Protein AF-A0A7S1PIF4-F1 (afdb_monomer_lite)

Organism: NCBI:txid63605

Secondary structure (DSSP, 8-state):
----------------------------------------------------------------------------------------------------------------PPPPHHHHHHHHHHTT-SSHHHHHHHHHHH-HHHH-S--HHHHHHHHHGGG-SSHHHHHHHHHHHTSS--GGGHHHHHHHHHHGGG-SSHHHHHHHHHHHHHHHHHS-----

InterPro domains:
  IPR011989 Armadillo-like helical [G3DSA:1.25.10.10] (110-214)
  IPR016024 Armadillo-type fold [SSF48371] (117-212)

Structure (mmCIF, N/CA/C/O backbone):
data_AF-A0A7S1PIF4-F1
#
_entry.id   AF-A0A7S1PIF4-F1
#
loop_
_atom_site.group_PDB
_atom_site.id
_atom_site.type_symbol
_atom_site.label_atom_id
_atom_site.label_alt_id
_atom_site.label_comp_id
_atom_site.label_asym_id
_atom_site.label_entity_id
_atom_site.label_seq_id
_atom_site.pdbx_PDB_ins_code
_atom_site.Cartn_x
_atom_site.Cartn_y
_atom_site.Cartn_z
_atom_site.occupancy
_atom_site.B_iso_or_equiv
_atom_site.auth_seq_id
_atom_site.auth_comp_id
_atom_site.auth_asym_id
_atom_site.auth_atom_id
_atom_site.pdbx_PDB_model_num
ATOM 1 N N . MET A 1 1 ? -20.362 30.133 -7.809 1.00 39.66 1 MET A N 1
ATOM 2 C CA . MET A 1 1 ? -20.842 29.059 -6.918 1.00 39.66 1 MET A CA 1
ATOM 3 C C . MET A 1 1 ? -19.608 28.359 -6.391 1.00 39.66 1 MET A C 1
ATOM 5 O O . MET A 1 1 ? -18.925 27.703 -7.162 1.00 39.66 1 MET A O 1
ATOM 9 N N . VAL A 1 2 ? -19.231 28.650 -5.149 1.00 31.77 2 VAL A N 1
ATOM 10 C CA . VAL A 1 2 ? -18.037 28.095 -4.503 1.00 31.77 2 VAL A CA 1
ATOM 11 C C . VAL A 1 2 ? -18.567 27.211 -3.386 1.00 31.77 2 VAL A C 1
ATOM 13 O O . VAL A 1 2 ? -19.077 27.726 -2.396 1.00 31.77 2 VAL A O 1
ATOM 16 N N . GLU A 1 3 ? -18.547 25.898 -3.597 1.00 38.91 3 GLU A N 1
ATOM 17 C CA . GLU A 1 3 ? -18.901 24.930 -2.562 1.00 38.91 3 GLU A CA 1
ATOM 18 C C . GLU A 1 3 ? -17.779 24.899 -1.526 1.00 38.91 3 GLU A C 1
ATOM 20 O O . GLU A 1 3 ? -16.663 24.439 -1.772 1.00 38.91 3 GLU A O 1
ATOM 25 N N . THR A 1 4 ? -18.070 25.453 -0.357 1.00 38.28 4 THR A N 1
ATOM 26 C CA . THR A 1 4 ? -17.257 25.306 0.841 1.00 38.28 4 THR A CA 1
ATOM 27 C C . THR A 1 4 ? -17.519 23.923 1.431 1.00 38.28 4 THR A C 1
ATOM 29 O O . THR A 1 4 ? -18.618 23.620 1.888 1.00 38.28 4 THR A O 1
ATOM 32 N N . CYS A 1 5 ? -16.500 23.063 1.413 1.00 30.03 5 CYS A N 1
ATOM 33 C CA . CYS A 1 5 ? -16.577 21.738 2.019 1.00 30.03 5 CYS A CA 1
ATOM 34 C C . CYS A 1 5 ? -16.517 21.881 3.549 1.00 30.03 5 CYS A C 1
ATOM 36 O O . CYS A 1 5 ? -15.469 22.176 4.127 1.00 30.03 5 CYS A O 1
ATOM 38 N N . HIS A 1 6 ? -17.680 21.742 4.182 1.00 32.12 6 HIS A N 1
ATOM 39 C CA . HIS A 1 6 ? -17.889 21.761 5.624 1.00 32.12 6 HIS A CA 1
ATOM 40 C C . HIS A 1 6 ? -17.645 20.341 6.160 1.00 32.12 6 HIS A C 1
ATOM 42 O O . HIS A 1 6 ? -18.540 19.501 6.139 1.00 32.12 6 HIS A O 1
ATOM 48 N N . CYS A 1 7 ? -16.424 20.045 6.605 1.00 34.19 7 CYS A N 1
ATOM 49 C CA . CYS A 1 7 ? -16.139 18.815 7.344 1.00 34.19 7 CYS A CA 1
ATOM 50 C C . CYS A 1 7 ? -16.123 19.142 8.830 1.00 34.19 7 CYS A C 1
ATOM 52 O O . CYS A 1 7 ? -15.059 19.361 9.405 1.00 34.19 7 CYS A O 1
ATOM 54 N N . ASP A 1 8 ? -17.305 19.193 9.436 1.00 35.16 8 ASP A N 1
ATOM 55 C CA . ASP A 1 8 ? -17.413 19.231 10.883 1.00 35.16 8 ASP A CA 1
ATOM 56 C C . ASP A 1 8 ? -18.565 18.345 11.365 1.00 35.16 8 ASP A C 1
ATOM 58 O O . ASP A 1 8 ? -19.684 18.422 10.858 1.00 35.16 8 ASP A O 1
ATOM 62 N N . LYS A 1 9 ? -18.240 17.575 12.409 1.00 38.91 9 LYS A N 1
ATOM 63 C CA . LYS A 1 9 ? -19.108 16.925 13.404 1.00 38.91 9 LYS A CA 1
ATOM 64 C C . LYS A 1 9 ? -19.604 15.476 13.222 1.00 38.91 9 LYS A C 1
ATOM 66 O O . LYS A 1 9 ? -20.516 15.164 12.472 1.00 38.91 9 LYS A O 1
ATOM 71 N N . LEU A 1 10 ? -19.121 14.696 14.200 1.00 38.97 10 LEU A N 1
ATOM 72 C CA . LEU A 1 10 ? -19.878 13.825 15.113 1.00 38.97 10 LEU A CA 1
ATOM 73 C C . LEU A 1 10 ? -20.263 12.426 14.622 1.00 38.97 10 LEU A C 1
ATOM 75 O O . LEU A 1 10 ? -21.403 12.176 14.256 1.00 38.97 10 LEU A O 1
ATOM 79 N N . LEU A 1 11 ? -19.372 11.470 14.895 1.00 42.97 11 LEU A N 1
ATOM 80 C CA . LEU A 1 11 ? -19.785 10.226 15.545 1.00 42.97 11 LEU A CA 1
ATOM 81 C C . LEU A 1 11 ? -18.879 9.964 16.752 1.00 42.97 11 LEU A C 1
ATOM 83 O O . LEU A 1 11 ? -17.738 9.519 16.641 1.00 42.97 11 LEU A O 1
ATOM 87 N N . MET A 1 12 ? -19.419 10.285 17.927 1.00 41.09 12 MET A N 1
ATOM 88 C CA . MET A 1 12 ? -18.970 9.753 19.208 1.00 41.09 12 MET A CA 1
ATOM 89 C C . MET A 1 12 ? -19.233 8.243 19.203 1.00 41.09 12 MET A C 1
ATOM 91 O O . MET A 1 12 ? -20.317 7.797 19.573 1.00 41.09 12 MET A O 1
ATOM 95 N N . HIS A 1 13 ? -18.261 7.443 18.773 1.00 49.03 13 HIS A N 1
ATOM 96 C CA . HIS A 1 13 ? -18.276 6.018 19.076 1.00 49.03 13 HIS A CA 1
ATOM 97 C C . HIS A 1 13 ? -17.817 5.842 20.524 1.00 49.03 13 HIS A C 1
ATOM 99 O O . HIS A 1 13 ? -16.686 6.177 20.877 1.00 49.03 13 HIS A O 1
ATOM 105 N N . GLY A 1 14 ? -18.727 5.358 21.373 1.00 45.28 14 GLY A N 1
ATOM 106 C CA . GLY A 1 14 ? -18.399 4.924 22.728 1.00 45.28 14 GLY A CA 1
ATOM 107 C C . GLY A 1 14 ? -17.291 3.861 22.727 1.00 45.28 14 GLY A C 1
ATOM 108 O O . GLY A 1 14 ? -17.008 3.260 21.686 1.00 45.28 14 GLY A O 1
ATOM 109 N N . PRO A 1 15 ? -16.639 3.617 23.875 1.00 44.81 15 PRO A N 1
ATOM 110 C CA . PRO A 1 15 ? -15.592 2.613 23.963 1.00 44.81 15 PRO A CA 1
ATOM 111 C C . PRO A 1 15 ? -16.191 1.240 23.652 1.00 44.81 15 PRO A C 1
ATOM 113 O O . PRO A 1 15 ? -16.945 0.682 24.447 1.00 44.81 15 PRO A O 1
ATOM 116 N N . ILE A 1 16 ? -15.846 0.690 22.488 1.00 51.09 16 ILE A N 1
ATOM 117 C CA . ILE A 1 16 ? -16.011 -0.734 22.221 1.00 51.09 16 ILE A CA 1
ATOM 118 C C . ILE A 1 16 ? -15.099 -1.425 23.232 1.00 51.09 16 ILE A C 1
ATOM 120 O O . ILE A 1 16 ? -13.875 -1.423 23.082 1.00 51.09 16 ILE A O 1
ATOM 124 N N . LEU A 1 17 ? -15.692 -1.957 24.300 1.00 40.91 17 LEU A N 1
ATOM 125 C CA . LEU A 1 17 ? -15.041 -2.906 25.190 1.00 40.91 17 LEU A CA 1
ATOM 126 C C . LEU 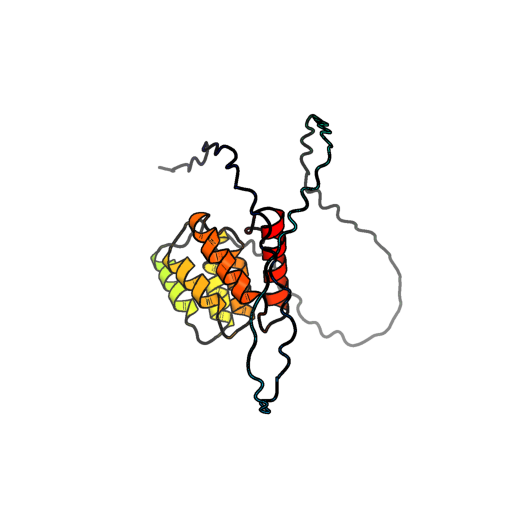A 1 17 ? -14.705 -4.132 24.337 1.00 40.91 17 LEU A C 1
ATOM 128 O O . LEU A 1 17 ? -15.513 -5.049 24.204 1.00 40.91 17 LEU A O 1
ATOM 132 N N . ARG A 1 18 ? -13.537 -4.113 23.682 1.00 55.00 18 ARG A N 1
ATOM 133 C CA . ARG A 1 18 ? -13.010 -5.296 23.006 1.00 55.00 18 ARG A CA 1
ATOM 134 C C . ARG A 1 18 ? -12.834 -6.367 24.087 1.00 55.00 18 ARG A C 1
ATOM 136 O O . ARG A 1 18 ? -12.225 -6.065 25.119 1.00 55.00 18 ARG A O 1
ATOM 143 N N . PRO A 1 19 ? -13.364 -7.587 23.896 1.00 41.94 19 PRO A N 1
ATOM 144 C CA . PRO A 1 19 ? -13.062 -8.682 24.797 1.00 41.94 19 PRO A CA 1
ATOM 145 C C . PRO A 1 19 ? -11.542 -8.821 24.852 1.00 41.94 19 PRO A C 1
ATOM 147 O O . PRO A 1 19 ? -10.875 -8.875 23.818 1.00 41.94 19 PRO A O 1
ATOM 150 N N . SER A 1 20 ? -11.005 -8.789 26.071 1.00 43.12 20 SER A N 1
ATOM 151 C CA . SER A 1 20 ? -9.601 -9.062 26.342 1.00 43.12 20 SER A CA 1
ATOM 152 C C . SER A 1 20 ? -9.277 -10.401 25.693 1.00 43.12 20 SER A C 1
ATOM 154 O O . SER A 1 20 ? -9.740 -11.439 26.165 1.00 43.12 20 SER A O 1
ATOM 156 N N . ALA A 1 21 ? -8.562 -10.364 24.568 1.00 47.31 21 ALA A N 1
ATOM 157 C CA . ALA A 1 21 ? -8.041 -11.551 23.925 1.00 47.31 21 ALA A CA 1
ATOM 158 C C . ALA A 1 21 ? -7.086 -12.188 24.933 1.00 47.31 21 ALA A C 1
ATOM 160 O O . ALA A 1 21 ? -5.939 -11.766 25.091 1.00 47.31 21 ALA A O 1
ATOM 161 N N . THR A 1 22 ? -7.595 -13.160 25.685 1.00 46.28 22 THR A N 1
ATOM 162 C CA . THR A 1 22 ? -6.785 -14.042 26.503 1.00 46.28 22 THR A CA 1
ATOM 163 C C . THR A 1 22 ? -5.778 -14.679 25.572 1.00 46.28 22 THR A C 1
ATOM 165 O O . THR A 1 22 ? -6.132 -15.475 24.708 1.00 46.28 22 THR A O 1
ATOM 168 N N . MET A 1 23 ? -4.545 -14.210 25.728 1.00 40.47 23 MET A N 1
ATOM 169 C CA . MET A 1 23 ? -3.293 -14.730 25.210 1.00 40.47 23 MET A CA 1
ATOM 170 C C . MET A 1 23 ? -3.430 -16.155 24.670 1.00 40.47 23 MET A C 1
ATOM 172 O O . MET A 1 23 ? -3.344 -17.125 25.421 1.00 40.47 23 MET A O 1
ATOM 176 N N . ASN A 1 24 ? -3.569 -16.276 23.350 1.00 43.66 24 ASN A N 1
ATOM 177 C CA . ASN A 1 24 ? -3.147 -17.493 22.685 1.00 43.66 24 ASN A CA 1
ATOM 178 C C . ASN A 1 24 ? -1.639 -17.584 22.909 1.00 43.66 24 ASN A C 1
ATOM 180 O O . ASN A 1 24 ? -0.850 -16.785 22.400 1.00 43.66 24 ASN A O 1
ATOM 184 N N . ASN A 1 25 ? -1.273 -18.517 23.777 1.00 45.44 25 ASN A N 1
ATOM 185 C CA . ASN A 1 25 ? 0.079 -18.953 24.039 1.00 45.44 25 ASN A CA 1
ATOM 186 C C . ASN A 1 25 ? 0.581 -19.629 22.756 1.00 45.44 25 ASN A C 1
ATOM 188 O O . ASN A 1 25 ? 0.457 -20.839 22.591 1.00 45.44 25 ASN A O 1
ATOM 192 N N . TRP A 1 26 ? 1.040 -18.828 21.793 1.00 48.06 26 TRP A N 1
ATOM 193 C CA . TRP A 1 26 ? 1.623 -19.353 20.567 1.00 48.06 26 TRP A CA 1
ATOM 194 C C . TRP A 1 26 ? 2.904 -20.108 20.937 1.00 48.06 26 TRP A C 1
ATOM 196 O O . TRP A 1 26 ? 3.793 -19.516 21.565 1.00 48.06 26 TRP A O 1
ATOM 206 N N . PRO A 1 27 ? 3.026 -21.398 20.581 1.00 43.41 27 PRO A N 1
ATOM 207 C CA . PRO A 1 27 ? 4.243 -22.137 20.841 1.00 43.41 27 PRO A CA 1
ATOM 208 C C . PRO A 1 27 ? 5.373 -21.463 20.062 1.00 43.41 27 PRO A C 1
ATOM 210 O O . PRO A 1 27 ? 5.290 -21.263 18.850 1.00 43.41 27 PRO A O 1
ATOM 213 N N . ARG A 1 28 ? 6.447 -21.087 20.768 1.00 42.91 28 ARG A N 1
ATOM 214 C CA . ARG A 1 28 ? 7.732 -20.824 20.114 1.00 42.91 28 ARG A CA 1
ATOM 215 C C . ARG A 1 28 ? 8.048 -22.072 19.312 1.00 42.91 28 ARG A C 1
ATOM 217 O O . ARG A 1 28 ? 8.207 -23.127 19.911 1.00 42.91 28 ARG A O 1
ATOM 224 N N . ASN A 1 29 ? 8.094 -21.927 17.994 1.00 39.78 29 ASN A N 1
ATOM 225 C CA . ASN A 1 29 ? 8.417 -22.994 17.065 1.00 39.78 29 ASN A CA 1
ATOM 226 C C . ASN A 1 29 ? 9.714 -23.675 17.527 1.00 39.78 29 ASN A C 1
ATOM 228 O O . ASN A 1 29 ? 10.807 -23.112 17.414 1.00 39.78 29 ASN A O 1
ATOM 232 N N . THR A 1 30 ? 9.567 -24.843 18.145 1.00 45.62 30 THR A N 1
ATOM 233 C CA . THR A 1 30 ? 10.659 -25.738 18.488 1.00 45.62 30 THR A CA 1
ATOM 234 C C . THR A 1 30 ? 11.181 -26.285 17.173 1.00 45.62 30 THR A C 1
ATOM 236 O O . THR A 1 30 ? 10.418 -26.772 16.344 1.00 45.62 30 THR A O 1
ATOM 239 N N . LEU A 1 31 ? 12.485 -26.126 16.988 1.00 43.31 31 LEU A N 1
ATOM 240 C CA . LEU A 1 31 ? 13.324 -26.740 15.969 1.00 43.31 31 LEU A CA 1
ATOM 241 C C . LEU A 1 31 ? 12.728 -28.037 15.395 1.00 43.31 31 LEU A C 1
ATOM 243 O O . LEU A 1 31 ? 12.517 -29.005 16.125 1.00 43.31 31 LEU A O 1
ATOM 247 N N . LEU A 1 32 ? 12.525 -28.051 14.075 1.00 44.41 32 LEU A N 1
ATOM 248 C CA . LEU A 1 32 ? 12.415 -29.264 13.270 1.00 44.41 32 LEU A CA 1
ATOM 249 C C . LEU A 1 32 ? 13.674 -30.113 13.504 1.00 44.41 32 LEU A C 1
ATOM 251 O O . LEU A 1 32 ? 14.713 -29.903 12.881 1.00 44.41 32 LEU A O 1
ATOM 255 N N . ALA A 1 33 ? 13.583 -31.050 14.444 1.00 44.75 33 ALA A N 1
ATOM 256 C CA . ALA A 1 33 ? 14.468 -32.193 14.513 1.00 44.75 33 ALA A CA 1
ATOM 257 C C . ALA A 1 33 ? 14.034 -33.168 13.413 1.00 44.75 33 ALA A C 1
ATOM 259 O O . ALA A 1 33 ? 12.980 -33.800 13.498 1.00 44.75 33 ALA A O 1
ATOM 260 N N . ASN A 1 34 ? 14.853 -33.259 12.367 1.00 48.19 34 ASN A N 1
ATOM 261 C CA . ASN A 1 34 ? 14.816 -34.363 11.418 1.00 48.19 34 ASN A CA 1
ATOM 262 C C . ASN A 1 34 ? 14.905 -35.675 12.206 1.00 48.19 34 ASN A C 1
ATOM 264 O O . ASN A 1 34 ? 15.922 -35.944 12.843 1.00 48.19 34 ASN A O 1
ATOM 268 N N . SER A 1 35 ? 13.823 -36.450 12.199 1.00 47.31 35 SER A N 1
ATOM 269 C CA . SER A 1 35 ? 13.771 -37.767 12.825 1.00 47.31 35 SER A CA 1
ATOM 270 C C . SER A 1 35 ? 13.891 -38.822 11.732 1.00 47.31 35 SER A C 1
ATOM 272 O O . SER A 1 35 ? 13.017 -38.946 10.876 1.00 47.31 35 SER A O 1
ATOM 274 N N . ASP A 1 36 ? 15.016 -39.531 11.773 1.00 52.28 36 ASP A N 1
ATOM 275 C CA . ASP A 1 36 ? 15.304 -40.786 11.080 1.00 52.28 36 ASP A CA 1
ATOM 276 C C . ASP A 1 36 ? 14.162 -41.808 11.255 1.00 52.28 36 ASP A C 1
ATOM 278 O O . ASP A 1 36 ? 13.722 -42.033 12.387 1.00 52.28 36 ASP A O 1
ATOM 282 N N . PRO A 1 37 ? 13.705 -42.505 10.198 1.00 59.47 37 PRO A N 1
ATOM 283 C CA . PRO A 1 37 ? 12.770 -43.604 10.343 1.00 59.47 37 PRO A CA 1
ATOM 284 C C . PRO A 1 37 ? 13.558 -44.904 10.522 1.00 59.47 37 PRO A C 1
ATOM 286 O O . PRO A 1 37 ? 13.867 -45.602 9.556 1.00 59.47 37 PRO A O 1
ATOM 289 N N . ARG A 1 38 ? 13.866 -45.267 11.770 1.00 56.50 38 ARG A N 1
ATOM 290 C CA . ARG A 1 38 ? 14.288 -46.635 12.088 1.00 56.50 38 ARG A CA 1
ATOM 291 C C . ARG A 1 38 ? 13.306 -47.260 13.070 1.00 56.50 38 ARG A C 1
ATOM 293 O O . ARG A 1 38 ? 13.305 -46.945 14.252 1.00 56.50 38 ARG A O 1
ATOM 300 N N . LEU A 1 39 ? 12.445 -48.093 12.480 1.00 53.53 39 LEU A N 1
ATOM 301 C CA . LEU A 1 39 ? 11.704 -49.215 13.057 1.00 53.53 39 LEU A CA 1
ATOM 302 C C . LEU A 1 39 ? 12.152 -49.587 14.472 1.00 53.53 39 LEU A C 1
ATOM 304 O O . LEU A 1 39 ? 13.302 -49.981 14.608 1.00 53.53 39 LEU A O 1
ATOM 308 N N . GLU A 1 40 ? 11.225 -49.594 15.435 1.00 50.66 40 GLU A N 1
ATOM 309 C CA . GLU A 1 40 ? 10.990 -50.755 16.304 1.00 50.66 40 GLU A CA 1
ATOM 310 C C . GLU A 1 40 ? 9.528 -50.809 16.776 1.00 50.66 40 GLU A C 1
ATOM 312 O O . GLU A 1 40 ? 8.928 -49.830 17.219 1.00 50.66 40 GLU A O 1
ATOM 317 N N . HIS A 1 41 ? 8.967 -52.005 16.620 1.00 58.59 41 HIS A N 1
ATOM 318 C CA . HIS A 1 41 ? 7.725 -52.490 17.202 1.00 58.59 41 HIS A CA 1
ATOM 319 C C . HIS A 1 41 ? 7.847 -52.576 18.727 1.00 58.59 41 HIS A C 1
ATOM 321 O O . HIS A 1 41 ? 8.712 -53.306 19.195 1.00 58.59 41 HIS A O 1
ATOM 327 N N . VAL A 1 42 ? 6.904 -52.006 19.487 1.00 52.59 42 VAL A N 1
ATOM 328 C CA . VAL A 1 42 ? 6.518 -52.565 20.796 1.00 52.59 42 VAL A CA 1
ATOM 329 C C . VAL A 1 42 ? 5.015 -52.408 21.019 1.00 52.59 42 VAL A C 1
ATOM 331 O O . VAL A 1 42 ? 4.430 -51.339 20.854 1.00 52.59 42 VAL A O 1
ATOM 334 N N . SER A 1 43 ? 4.410 -53.531 21.383 1.00 55.62 43 SER A N 1
ATOM 335 C CA . SER A 1 43 ? 2.994 -53.765 21.627 1.00 55.62 43 SER A CA 1
ATOM 336 C C . SER A 1 43 ? 2.595 -53.491 23.087 1.00 55.62 43 SER A C 1
ATOM 338 O O . SER A 1 43 ? 3.333 -53.842 23.997 1.00 55.62 43 SER A O 1
ATOM 340 N N . HIS A 1 44 ? 1.355 -53.011 23.259 1.00 44.44 44 HIS A N 1
ATOM 341 C CA . HIS A 1 44 ? 0.400 -53.276 24.357 1.00 44.44 44 HIS A CA 1
ATOM 342 C C . HIS A 1 44 ? 0.709 -52.837 25.806 1.00 44.44 44 HIS A C 1
ATOM 344 O O . HIS A 1 44 ? 1.637 -53.330 26.436 1.00 44.44 44 HIS A O 1
ATOM 350 N N . SER A 1 45 ? -0.233 -52.062 26.378 1.00 44.03 45 SER A N 1
ATOM 351 C CA . SER A 1 45 ? -0.944 -52.249 27.679 1.00 44.03 45 SER A CA 1
ATOM 352 C C . SER A 1 45 ? -1.381 -50.871 28.214 1.00 44.03 45 SER A C 1
ATOM 354 O O . SER A 1 45 ? -0.556 -49.985 28.368 1.00 44.03 45 SER A O 1
ATOM 356 N N . SER A 1 46 ? -2.671 -50.531 28.257 1.00 47.22 46 SER A N 1
ATOM 357 C CA . SER A 1 46 ? -3.693 -50.906 29.252 1.00 47.22 46 SER A CA 1
ATOM 358 C C . SER A 1 46 ? -3.524 -50.252 30.638 1.00 47.22 46 SER A C 1
ATOM 360 O O . SER A 1 46 ? -2.620 -50.604 31.386 1.00 47.22 46 SER A O 1
ATOM 362 N N . MET A 1 47 ? -4.517 -49.409 30.962 1.00 44.50 47 MET A N 1
ATOM 363 C CA . MET A 1 47 ? -5.118 -49.129 32.279 1.00 44.50 47 MET A CA 1
ATOM 364 C C . MET A 1 47 ? -4.496 -48.140 33.294 1.00 44.50 47 MET A C 1
ATOM 366 O O . MET A 1 47 ? -3.295 -48.098 33.534 1.00 44.50 47 MET A O 1
ATOM 370 N N . ASN A 1 48 ? -5.454 -47.452 33.950 1.00 50.00 48 ASN A N 1
ATOM 371 C CA . ASN A 1 48 ? -5.471 -46.696 35.221 1.00 50.00 48 ASN A CA 1
ATOM 372 C C . ASN A 1 48 ? -5.438 -45.163 35.052 1.00 50.00 48 ASN A C 1
ATOM 374 O O . ASN A 1 48 ? -4.448 -44.598 34.608 1.00 50.00 48 ASN A O 1
ATOM 378 N N . SER A 1 49 ? -6.562 -44.438 35.146 1.00 57.41 49 SER A N 1
ATOM 379 C CA . SER A 1 49 ? -7.392 -44.103 36.326 1.00 57.41 49 SER A CA 1
ATOM 380 C C . SER A 1 49 ? -6.651 -43.345 37.433 1.00 57.41 49 SER A C 1
ATOM 382 O O . SER A 1 49 ? -5.699 -43.868 37.991 1.00 57.41 49 SER A O 1
ATOM 384 N N . GLU A 1 50 ? -7.207 -42.173 37.767 1.00 44.81 50 GLU A N 1
ATOM 385 C CA . GLU A 1 50 ? -7.238 -41.481 39.074 1.00 44.81 50 GLU A CA 1
ATOM 386 C C . GLU A 1 50 ? -6.763 -40.015 39.068 1.00 44.81 50 GLU A C 1
ATOM 388 O O . GLU A 1 50 ? -5.588 -39.668 39.093 1.00 44.81 50 GLU A O 1
ATOM 393 N N . THR A 1 51 ? -7.781 -39.150 39.022 1.00 53.59 51 THR A N 1
ATOM 394 C CA . THR A 1 51 ? -8.013 -37.971 39.871 1.00 53.59 51 THR A CA 1
ATOM 395 C C . THR A 1 51 ? -6.847 -37.386 40.675 1.00 53.59 51 THR A C 1
ATOM 397 O O . THR A 1 51 ? -6.428 -37.969 41.668 1.00 53.59 51 THR A O 1
ATOM 400 N N . HIS A 1 52 ? -6.537 -36.107 40.425 1.00 50.38 52 HIS A N 1
ATOM 401 C CA . HIS A 1 52 ? -6.306 -35.150 41.515 1.00 50.38 52 HIS A CA 1
ATOM 402 C C . HIS A 1 52 ? -6.546 -33.699 41.058 1.00 50.38 52 HIS A C 1
ATOM 404 O O . HIS A 1 52 ? -5.667 -33.022 40.525 1.00 50.38 52 HIS A O 1
ATOM 410 N N . LEU A 1 53 ? -7.773 -33.214 41.264 1.00 46.44 53 LEU A N 1
ATOM 411 C CA . LEU A 1 53 ? -8.162 -31.814 41.080 1.00 46.44 53 LEU A CA 1
ATOM 412 C C . LEU A 1 53 ? -7.806 -31.045 42.362 1.00 46.44 53 LEU A C 1
ATOM 414 O O . LEU A 1 53 ? -8.579 -31.003 43.316 1.00 46.44 53 LEU A O 1
ATOM 418 N N . GLN A 1 54 ? -6.611 -30.451 42.398 1.00 52.03 54 GLN A N 1
ATOM 419 C CA . GLN A 1 54 ? -6.210 -29.546 43.476 1.00 52.03 54 GLN A CA 1
ATOM 420 C C . GLN A 1 54 ? -6.698 -28.123 43.176 1.00 52.03 54 GLN A C 1
ATOM 422 O O . GLN A 1 54 ? -6.042 -27.334 42.495 1.00 52.03 54 GLN A O 1
ATOM 427 N N . LEU A 1 55 ? -7.868 -27.790 43.722 1.00 49.38 55 LEU A N 1
ATOM 428 C CA . LEU A 1 55 ? -8.348 -26.417 43.863 1.00 49.38 55 LEU A CA 1
ATOM 429 C C . LEU A 1 55 ? -7.433 -25.653 44.833 1.00 49.38 55 LEU A C 1
ATOM 431 O O . LEU A 1 55 ? -7.587 -25.729 46.050 1.00 49.38 55 LEU A O 1
ATOM 435 N N . LYS A 1 56 ? -6.490 -24.879 44.290 1.00 49.44 56 LYS A N 1
ATOM 436 C CA . LYS A 1 56 ? -5.833 -23.789 45.020 1.00 49.44 56 LYS A CA 1
ATOM 437 C C . LYS A 1 56 ? -6.651 -22.512 44.841 1.00 49.44 56 LYS A C 1
ATOM 439 O O . LYS A 1 56 ? -6.571 -21.859 43.808 1.00 49.44 56 LYS A O 1
ATOM 444 N N . GLN A 1 57 ? -7.393 -22.132 45.877 1.00 55.41 57 GLN A N 1
ATOM 445 C CA . GLN A 1 57 ? -7.639 -20.716 46.156 1.00 55.41 57 GLN A CA 1
ATOM 446 C C . GLN A 1 57 ? -6.516 -20.206 47.065 1.00 55.41 57 GLN A C 1
ATOM 448 O O . GLN A 1 57 ? -6.101 -20.931 47.972 1.00 55.41 57 GLN A O 1
ATOM 453 N N . PRO A 1 58 ? -6.015 -18.978 46.847 1.00 53.03 58 PRO A N 1
ATOM 454 C CA . PRO A 1 58 ? -6.453 -17.931 47.767 1.00 53.03 58 PRO A CA 1
ATOM 455 C C . PRO A 1 58 ? -6.545 -16.509 47.178 1.00 53.03 58 PRO A C 1
ATOM 457 O O . PRO A 1 58 ? -5.705 -16.059 46.409 1.00 53.03 58 PRO A O 1
ATOM 460 N N . ARG A 1 59 ? -7.580 -15.810 47.661 1.00 43.81 59 ARG A N 1
ATOM 461 C CA . ARG A 1 59 ? -7.544 -14.522 48.385 1.00 43.81 59 ARG A CA 1
ATOM 462 C C . ARG A 1 59 ? -6.656 -13.409 47.815 1.00 43.81 59 ARG A C 1
ATOM 464 O O . ARG A 1 59 ? -5.436 -13.483 47.880 1.00 43.81 59 ARG A O 1
ATOM 471 N N . GLY A 1 60 ? -7.290 -12.289 47.466 1.00 39.44 60 GLY A N 1
ATOM 472 C CA . GLY A 1 60 ? -6.586 -11.012 47.360 1.00 39.44 60 GLY A CA 1
ATOM 473 C C . GLY A 1 60 ? -7.328 -9.941 46.578 1.00 39.44 60 GLY A C 1
ATOM 474 O O . GLY A 1 60 ? -6.840 -9.486 45.553 1.00 39.44 60 GLY A O 1
ATOM 475 N N .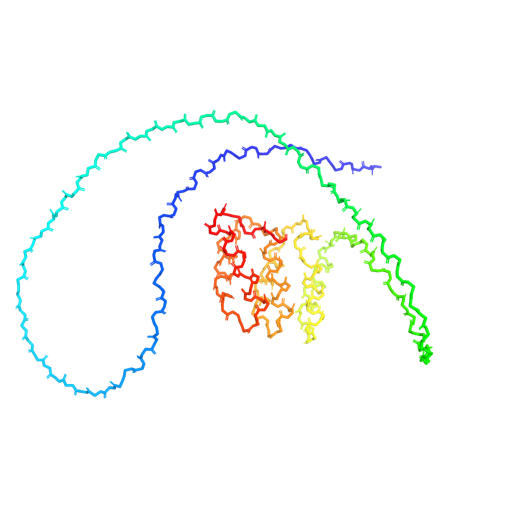 LEU A 1 61 ? -8.504 -9.536 47.059 1.00 48.25 61 LEU A N 1
ATOM 476 C CA . LEU A 1 61 ? -9.103 -8.258 46.682 1.00 48.25 61 LEU A CA 1
ATOM 477 C C . LEU A 1 61 ? -8.201 -7.130 47.201 1.00 48.25 61 LEU A C 1
ATOM 479 O O . LEU A 1 61 ? -8.168 -6.889 48.402 1.00 48.25 61 LEU A O 1
ATOM 483 N N . CYS A 1 62 ? -7.521 -6.426 46.301 1.00 38.38 62 CYS A N 1
ATOM 484 C CA . CYS A 1 62 ? -7.034 -5.070 46.545 1.00 38.38 62 CYS A CA 1
ATOM 485 C C . CYS A 1 62 ? -7.508 -4.192 45.389 1.00 38.38 62 CYS A C 1
ATOM 487 O O . CYS A 1 62 ? -6.820 -3.995 44.389 1.00 38.38 62 CYS A O 1
ATOM 489 N N . ALA A 1 63 ? -8.736 -3.703 45.537 1.00 39.88 63 ALA A N 1
ATOM 490 C CA . ALA A 1 63 ? -9.230 -2.560 44.801 1.00 39.88 63 ALA A CA 1
ATOM 491 C C . ALA A 1 63 ? -8.483 -1.315 45.298 1.00 39.88 63 ALA A C 1
ATOM 493 O O . ALA A 1 63 ? -8.717 -0.852 46.410 1.00 39.88 63 ALA A O 1
ATOM 494 N N . SER A 1 64 ? -7.614 -0.767 44.455 1.00 39.00 64 SER A N 1
ATOM 495 C CA . SER A 1 64 ? -7.110 0.596 44.607 1.00 39.00 64 SER A CA 1
ATOM 496 C C . SER A 1 64 ? -7.510 1.372 43.362 1.00 39.00 64 SER A C 1
ATOM 498 O O . SER A 1 64 ? -6.801 1.395 42.358 1.00 39.00 64 SER A O 1
ATOM 500 N N . TYR A 1 65 ? -8.694 1.982 43.429 1.00 34.66 65 TYR A N 1
ATOM 501 C CA . TYR A 1 65 ? -9.098 3.057 42.531 1.00 34.66 65 TYR A CA 1
ATOM 502 C C . TYR A 1 65 ? -8.160 4.244 42.778 1.00 34.66 65 TYR A C 1
ATOM 504 O O . TYR A 1 65 ? -8.327 4.996 43.735 1.00 34.66 65 TYR A O 1
ATOM 512 N N . ILE A 1 66 ? -7.151 4.408 41.925 1.00 41.28 66 ILE A N 1
ATOM 513 C CA . ILE A 1 66 ? -6.425 5.671 41.806 1.00 41.28 66 ILE A CA 1
ATOM 514 C C . ILE A 1 66 ? -7.093 6.452 40.677 1.00 41.28 66 ILE A C 1
ATOM 516 O O . ILE A 1 66 ? -6.811 6.272 39.494 1.00 41.28 66 ILE A O 1
ATOM 520 N N . THR A 1 67 ? -8.017 7.322 41.069 1.00 46.72 67 THR A N 1
ATOM 521 C CA . THR A 1 67 ? -8.588 8.356 40.208 1.00 46.72 67 THR A CA 1
ATOM 522 C C . THR A 1 67 ? -7.548 9.465 40.044 1.00 46.72 67 THR A C 1
ATOM 524 O O . THR A 1 67 ? -7.528 10.424 40.815 1.00 46.72 67 THR A O 1
ATOM 527 N N . LEU A 1 68 ? -6.655 9.347 39.057 1.00 44.38 68 LEU A N 1
ATOM 528 C CA . LEU A 1 68 ? -5.806 10.470 38.657 1.00 44.38 68 LEU A CA 1
ATOM 529 C C . LEU A 1 68 ? -6.582 11.378 37.705 1.00 44.38 68 LEU A C 1
ATOM 531 O O . LEU A 1 68 ? -6.861 11.043 36.555 1.00 44.38 68 LEU A O 1
ATOM 535 N N . ARG A 1 69 ? -6.943 12.539 38.255 1.00 43.19 69 ARG A N 1
ATOM 536 C CA . ARG A 1 69 ? -7.449 13.708 37.540 1.00 43.19 69 ARG A CA 1
ATOM 537 C C . ARG A 1 69 ? -6.513 14.081 36.393 1.00 43.19 69 ARG A C 1
ATOM 539 O O . ARG A 1 69 ? -5.292 14.032 36.521 1.00 43.19 69 ARG A O 1
ATOM 546 N N . GLY A 1 70 ? -7.132 14.478 35.289 1.00 43.25 70 GLY A N 1
ATOM 547 C CA . GLY A 1 70 ? -6.459 14.862 34.065 1.00 43.25 70 GLY A CA 1
ATOM 548 C C . GLY A 1 70 ? -5.576 16.098 34.199 1.00 43.25 70 GLY A C 1
ATOM 549 O O . GLY A 1 70 ? -5.898 17.061 34.891 1.00 43.25 70 GLY A O 1
ATOM 550 N N . GLN A 1 71 ? -4.497 16.071 33.428 1.00 40.78 71 GLN A N 1
ATOM 551 C CA . GLN A 1 71 ? -3.873 17.246 32.847 1.00 40.78 71 GLN A CA 1
ATOM 552 C C . GLN A 1 71 ? -3.608 16.922 31.381 1.00 40.78 71 GLN A C 1
ATOM 554 O O . GLN A 1 71 ? -2.799 16.060 31.038 1.00 40.78 71 GLN A O 1
ATOM 559 N N . VAL A 1 72 ? -4.362 17.592 30.517 1.00 40.44 72 VAL A N 1
ATOM 560 C CA . VAL A 1 72 ? -4.155 17.593 29.075 1.00 40.44 72 VAL A CA 1
ATOM 561 C C . VAL A 1 72 ? -2.922 18.458 28.831 1.00 40.44 72 VAL A C 1
ATOM 563 O O . VAL A 1 72 ? -3.007 19.680 28.813 1.00 40.44 72 VAL A O 1
ATOM 566 N N . HIS A 1 73 ? -1.752 17.832 28.720 1.00 35.28 73 HIS A N 1
ATOM 567 C CA . HIS A 1 73 ? -0.569 18.514 28.209 1.00 35.28 73 HIS A CA 1
ATOM 568 C C . HIS A 1 73 ? -0.599 18.421 26.685 1.00 35.28 73 HIS A C 1
ATOM 570 O O . HIS A 1 73 ? -0.208 17.408 26.098 1.00 35.28 73 HIS A O 1
ATOM 576 N N . GLU A 1 74 ? -1.072 19.490 26.048 1.00 36.72 74 GLU A N 1
ATOM 577 C CA . GLU A 1 74 ? -0.807 19.769 24.642 1.00 36.72 74 GLU A CA 1
ATOM 578 C C . GLU A 1 74 ? 0.710 19.753 24.423 1.00 36.72 74 GLU A C 1
ATOM 580 O O . GLU A 1 74 ? 1.449 20.639 24.859 1.00 36.72 74 GLU A O 1
ATOM 585 N N . ARG A 1 75 ? 1.212 18.698 23.777 1.00 38.75 75 ARG A N 1
ATOM 586 C CA . ARG A 1 75 ? 2.601 18.649 23.326 1.00 38.75 75 ARG A CA 1
ATOM 587 C C . ARG A 1 75 ? 2.703 19.441 22.032 1.00 38.75 75 ARG A C 1
ATOM 589 O O . ARG A 1 75 ? 2.570 18.897 20.941 1.00 38.75 75 ARG A O 1
ATOM 596 N N . SER A 1 76 ? 2.960 20.736 22.186 1.00 41.03 76 SER A N 1
ATOM 597 C CA . SER A 1 76 ? 3.484 21.591 21.127 1.00 41.03 76 SER A CA 1
ATOM 598 C C . SER A 1 76 ? 4.800 21.003 20.604 1.00 41.03 76 SER A C 1
ATOM 600 O O . SER A 1 76 ? 5.769 20.815 21.346 1.00 41.03 76 SER A O 1
ATOM 602 N N . CYS A 1 77 ? 4.818 20.666 19.315 1.00 38.59 77 CYS A N 1
ATOM 603 C CA . CYS A 1 77 ? 5.984 20.173 18.594 1.00 38.59 77 CYS A CA 1
ATOM 604 C C . CYS A 1 77 ? 6.952 21.341 18.329 1.00 38.59 77 CYS A C 1
ATOM 606 O O . CYS A 1 77 ? 7.016 21.880 17.228 1.00 38.59 77 CYS A O 1
ATOM 608 N N . SER A 1 78 ? 7.709 21.762 19.345 1.00 39.97 78 SER A N 1
ATOM 609 C CA . SER A 1 78 ? 8.845 22.668 19.155 1.00 39.97 78 SER A CA 1
ATOM 610 C C . SER A 1 78 ? 10.087 21.866 18.774 1.00 39.97 78 SER A C 1
ATOM 612 O O . SER A 1 78 ? 10.792 21.331 19.631 1.00 39.97 78 SER A O 1
ATOM 614 N N . ARG A 1 79 ? 10.377 21.807 17.469 1.00 42.50 79 ARG A N 1
ATOM 615 C CA . ARG A 1 79 ? 11.717 21.497 16.953 1.00 42.50 79 ARG A CA 1
ATOM 616 C C . ARG A 1 79 ? 12.680 22.589 17.429 1.00 42.50 79 ARG A C 1
ATOM 618 O O . ARG A 1 79 ? 12.845 23.611 16.770 1.00 42.50 79 ARG A O 1
ATOM 625 N N . LYS A 1 80 ? 13.318 22.378 18.582 1.00 40.22 80 LYS A N 1
ATOM 626 C CA . LYS A 1 80 ? 14.509 23.137 18.970 1.00 40.22 80 LYS A CA 1
ATOM 627 C C . LYS A 1 80 ? 15.661 22.706 18.069 1.00 40.22 80 LYS A C 1
ATOM 629 O O . LYS A 1 80 ? 16.188 21.603 18.182 1.00 40.22 80 LYS A O 1
ATOM 634 N N . VAL A 1 81 ? 16.005 23.599 17.153 1.00 45.28 81 VAL A N 1
ATOM 635 C CA . VAL A 1 81 ? 17.251 23.605 16.396 1.00 45.28 81 VAL A CA 1
ATOM 636 C C . VAL A 1 81 ? 18.386 23.844 17.397 1.00 45.28 81 VAL A C 1
ATOM 638 O O . VAL A 1 81 ? 18.559 24.957 17.885 1.00 45.28 81 VAL A O 1
ATOM 641 N N . CYS A 1 82 ? 19.137 22.797 17.743 1.00 39.28 82 CYS A N 1
ATOM 642 C CA . CYS A 1 82 ? 20.431 22.944 18.409 1.00 39.28 82 CYS A CA 1
ATOM 643 C C . CYS A 1 82 ? 21.473 23.307 17.348 1.00 39.28 82 CYS A C 1
ATOM 645 O O . CYS A 1 82 ? 22.070 22.436 16.721 1.00 39.28 82 CYS A O 1
ATOM 647 N N . LEU A 1 83 ? 21.654 24.609 17.140 1.00 42.59 83 LEU A N 1
ATOM 648 C CA . LEU A 1 83 ? 22.802 25.181 16.449 1.00 42.59 83 LEU A CA 1
ATOM 649 C C . LEU A 1 83 ? 23.874 25.434 17.518 1.00 42.59 83 LEU A C 1
ATOM 651 O O . LEU A 1 83 ? 23.846 26.454 18.200 1.00 42.59 83 LEU A O 1
ATOM 655 N N . LEU A 1 84 ? 24.785 24.480 17.713 1.00 47.12 84 LEU A N 1
ATOM 656 C CA . LEU A 1 84 ? 26.034 24.736 18.427 1.00 47.12 84 LEU A CA 1
ATOM 657 C C . LEU A 1 84 ? 27.164 24.739 17.407 1.00 47.12 84 LEU A C 1
ATOM 659 O O . LEU A 1 84 ? 27.555 23.709 16.863 1.00 47.12 84 LEU A O 1
ATOM 663 N N . ALA A 1 85 ? 27.624 25.956 17.138 1.00 46.22 85 ALA A N 1
ATOM 664 C CA . ALA A 1 85 ? 28.828 26.256 16.398 1.00 46.22 85 ALA A CA 1
ATOM 665 C C . ALA A 1 85 ? 30.049 25.791 17.202 1.00 46.22 85 ALA A C 1
ATOM 667 O O . ALA A 1 85 ? 30.269 26.241 18.325 1.00 46.22 85 ALA A O 1
ATOM 668 N N . LEU A 1 86 ? 30.857 24.920 16.603 1.00 49.81 86 LEU A N 1
ATOM 669 C CA . LEU A 1 86 ? 32.245 24.715 16.994 1.00 49.81 86 LEU A CA 1
ATOM 670 C C . LEU A 1 86 ? 33.115 25.068 15.793 1.00 49.81 86 LEU A C 1
ATOM 672 O O . LEU A 1 86 ? 33.315 24.278 14.873 1.00 49.81 86 LEU A O 1
ATOM 676 N N . SER A 1 87 ? 33.591 26.307 15.814 1.00 44.12 87 SER A N 1
ATOM 677 C CA . SER A 1 87 ? 34.636 26.816 14.940 1.00 44.12 87 SER A CA 1
ATOM 678 C C . SER A 1 87 ? 35.954 26.155 15.341 1.00 44.12 87 SER A C 1
ATOM 680 O O . SER A 1 87 ? 36.511 26.470 16.390 1.00 44.12 87 SER A O 1
ATOM 682 N N . SER A 1 88 ? 36.452 25.231 14.522 1.00 48.81 88 SER A N 1
ATOM 683 C CA . SER A 1 88 ? 37.839 24.771 14.597 1.00 48.81 88 SER A CA 1
ATOM 684 C C . SER A 1 88 ? 38.507 25.022 13.251 1.00 48.81 88 SER A C 1
ATOM 686 O O . SER A 1 88 ? 38.123 24.490 12.212 1.00 48.81 88 SER A O 1
ATOM 688 N N . THR A 1 89 ? 39.465 25.937 13.287 1.00 52.19 89 THR A N 1
ATOM 689 C CA . THR A 1 89 ? 40.295 26.367 12.170 1.00 52.19 89 THR A CA 1
ATOM 690 C C . THR A 1 89 ? 41.343 25.286 11.911 1.00 52.19 89 THR A C 1
ATOM 692 O O . THR A 1 89 ? 42.220 25.078 12.745 1.00 52.19 89 THR A O 1
ATOM 695 N N . PHE A 1 90 ? 41.267 24.601 10.770 1.00 55.09 90 PHE A N 1
ATOM 696 C CA . PHE A 1 90 ? 42.328 23.717 10.276 1.00 55.09 90 PHE A CA 1
ATOM 697 C C . PHE A 1 90 ? 42.897 24.288 8.970 1.00 55.09 90 PHE A C 1
ATOM 699 O O . PHE A 1 90 ? 42.123 24.539 8.043 1.00 55.09 90 PHE A O 1
ATOM 706 N N . PRO A 1 91 ? 44.221 24.504 8.864 1.00 59.41 91 PRO A N 1
ATOM 707 C CA . PRO A 1 91 ? 44.840 24.933 7.622 1.00 59.41 91 PRO A CA 1
ATOM 708 C C . PRO A 1 91 ? 45.258 23.738 6.750 1.00 59.41 91 PRO A C 1
ATOM 710 O O . PRO A 1 91 ? 45.958 22.839 7.201 1.00 59.41 91 PRO A O 1
ATOM 713 N N . GLY A 1 92 ? 44.872 23.811 5.473 1.00 52.78 92 GLY A N 1
ATOM 714 C CA . GLY A 1 92 ? 45.733 23.488 4.333 1.00 52.78 92 GLY A CA 1
ATOM 715 C C . GLY A 1 92 ? 45.988 22.019 3.995 1.00 52.78 92 GLY A C 1
ATOM 716 O O . GLY A 1 92 ? 46.976 21.449 4.435 1.00 52.78 92 GLY A O 1
ATOM 717 N N . HIS A 1 93 ? 45.209 21.478 3.054 1.00 51.47 93 HIS A N 1
ATOM 718 C CA . HIS A 1 93 ? 45.747 20.615 1.998 1.00 51.47 93 HIS A CA 1
ATOM 719 C C . HIS A 1 93 ? 44.883 20.741 0.735 1.00 51.47 93 HIS A C 1
ATOM 721 O O . HIS A 1 93 ? 43.694 20.428 0.733 1.00 51.47 93 HIS A O 1
ATOM 727 N N . HIS A 1 94 ? 45.495 21.247 -0.336 1.00 57.47 94 HIS A N 1
ATOM 728 C CA . HIS A 1 94 ? 44.886 21.387 -1.652 1.00 57.47 94 HIS A CA 1
ATOM 729 C C . HIS A 1 94 ? 44.751 20.007 -2.302 1.00 57.47 94 HIS A C 1
ATOM 731 O O . HIS A 1 94 ? 45.754 19.359 -2.589 1.00 57.47 94 HIS A O 1
ATOM 737 N N . THR A 1 95 ? 43.516 19.576 -2.546 1.00 53.06 95 THR A N 1
ATOM 738 C CA . THR A 1 95 ? 43.200 18.547 -3.542 1.00 53.06 95 THR A CA 1
ATOM 739 C C . THR A 1 95 ? 42.061 19.059 -4.415 1.00 53.06 95 THR A C 1
ATOM 741 O O . THR A 1 95 ? 41.167 19.776 -3.960 1.00 53.06 95 THR A O 1
ATOM 744 N N . GLU A 1 96 ? 42.196 18.790 -5.704 1.00 50.16 96 GLU A N 1
ATOM 745 C CA . GLU A 1 96 ? 41.462 19.386 -6.812 1.00 50.16 96 GLU A CA 1
ATOM 746 C C . GLU A 1 96 ? 39.943 19.277 -6.635 1.00 50.16 96 GLU A C 1
ATOM 748 O O . GLU A 1 96 ? 39.355 18.204 -6.497 1.00 50.16 96 GLU A O 1
ATOM 753 N N . THR A 1 97 ? 39.302 20.444 -6.621 1.00 46.94 97 THR A N 1
ATOM 754 C CA . THR A 1 97 ? 37.866 20.622 -6.429 1.00 46.94 97 THR A CA 1
ATOM 755 C C . THR A 1 97 ? 37.125 20.180 -7.689 1.00 46.94 97 THR A C 1
ATOM 757 O O . THR A 1 97 ? 36.921 20.963 -8.613 1.00 46.94 97 THR A O 1
ATOM 760 N N . THR A 1 98 ? 36.709 18.914 -7.736 1.00 59.38 98 THR A N 1
ATOM 761 C CA . THR A 1 98 ? 35.693 18.466 -8.697 1.00 59.38 98 THR A CA 1
ATOM 762 C C . THR A 1 98 ? 34.340 18.988 -8.228 1.00 59.38 98 THR A C 1
ATOM 764 O O . THR A 1 98 ? 33.698 18.444 -7.328 1.00 59.38 98 THR A O 1
ATOM 767 N N . THR A 1 99 ? 33.937 20.108 -8.816 1.00 50.09 99 THR A N 1
ATOM 768 C CA . THR A 1 99 ? 32.676 20.810 -8.582 1.00 50.09 99 THR A CA 1
ATOM 769 C C . THR A 1 99 ? 31.504 19.958 -9.074 1.00 50.09 99 THR A C 1
ATOM 771 O O . THR A 1 99 ? 31.039 20.102 -10.202 1.00 50.09 99 THR A O 1
ATOM 774 N N . HIS A 1 100 ? 31.008 19.044 -8.242 1.00 57.03 100 HIS A N 1
ATOM 775 C CA . HIS A 1 100 ? 29.707 18.427 -8.483 1.00 57.03 100 HIS A CA 1
ATOM 776 C C . HIS A 1 100 ? 28.610 19.450 -8.146 1.00 57.03 100 HIS A C 1
ATOM 778 O O . HIS A 1 100 ? 28.564 19.924 -7.007 1.00 57.03 100 HIS A O 1
ATOM 784 N N . PRO A 1 101 ? 27.719 19.815 -9.088 1.00 58.56 101 PRO A N 1
ATOM 785 C CA . PRO A 1 101 ? 26.597 20.691 -8.787 1.00 58.56 101 PRO A CA 1
ATOM 786 C C . PRO A 1 101 ? 25.643 19.974 -7.826 1.00 58.56 101 PRO A C 1
ATOM 788 O O . PRO A 1 101 ? 24.859 19.108 -8.210 1.00 58.56 101 PRO A O 1
ATOM 791 N N . LEU A 1 102 ? 25.722 20.343 -6.548 1.00 49.66 102 LEU A N 1
ATOM 792 C CA . LEU A 1 102 ? 24.738 20.009 -5.525 1.00 49.66 102 LEU A CA 1
ATOM 793 C C . LEU A 1 102 ? 23.470 20.829 -5.779 1.00 49.66 102 LEU A C 1
ATOM 795 O O . LEU A 1 102 ? 23.183 21.806 -5.092 1.00 49.66 102 LEU A O 1
ATOM 799 N N . THR A 1 103 ? 22.700 20.442 -6.789 1.00 58.56 103 THR A N 1
ATOM 800 C CA . THR A 1 103 ? 21.354 20.963 -7.016 1.00 58.56 103 THR A CA 1
ATOM 801 C C . THR A 1 103 ? 20.368 19.810 -7.100 1.00 58.56 103 THR A C 1
ATOM 803 O O . THR A 1 103 ? 20.082 19.263 -8.155 1.00 58.56 103 THR A O 1
ATOM 806 N N . SER A 1 104 ? 19.749 19.474 -5.974 1.00 53.59 104 SER A N 1
ATOM 807 C CA . SER A 1 104 ? 18.297 19.313 -6.010 1.00 53.59 104 SER A CA 1
ATOM 808 C C . SER A 1 104 ? 17.711 19.555 -4.630 1.00 53.59 104 SER A C 1
ATOM 810 O O . SER A 1 104 ? 18.000 18.895 -3.639 1.00 53.59 104 SER A O 1
ATOM 812 N N . ASN A 1 105 ? 16.909 20.604 -4.602 1.00 51.59 105 ASN A N 1
ATOM 813 C CA . ASN A 1 105 ? 16.183 21.138 -3.476 1.00 51.59 105 ASN A CA 1
ATOM 814 C C . ASN A 1 105 ? 14.991 20.194 -3.207 1.00 51.59 105 ASN A C 1
ATOM 816 O O . ASN A 1 105 ? 13.946 20.311 -3.844 1.00 51.59 105 ASN A O 1
ATOM 820 N N . ILE A 1 106 ? 15.164 19.195 -2.332 1.00 53.97 106 ILE A N 1
ATOM 821 C CA . ILE A 1 106 ? 14.170 18.129 -2.066 1.00 53.97 106 ILE A CA 1
ATOM 822 C C . ILE A 1 106 ? 13.119 18.579 -1.034 1.00 53.97 106 ILE A C 1
ATOM 824 O O . ILE A 1 106 ? 12.809 17.869 -0.085 1.00 53.97 106 ILE A O 1
ATOM 828 N N . ASN A 1 107 ? 12.554 19.770 -1.215 1.00 48.91 107 ASN A N 1
ATOM 829 C CA . ASN A 1 107 ? 11.351 20.207 -0.500 1.00 48.91 107 ASN A CA 1
ATOM 830 C C . ASN A 1 107 ? 10.210 20.414 -1.496 1.00 48.91 107 ASN A C 1
ATOM 832 O O . ASN A 1 107 ? 9.519 21.430 -1.500 1.00 48.91 107 ASN A O 1
ATOM 836 N N . THR A 1 108 ? 9.996 19.434 -2.373 1.00 58.19 108 THR A N 1
ATOM 837 C CA . THR A 1 108 ? 8.732 19.351 -3.098 1.00 58.19 108 THR A CA 1
ATOM 838 C C . THR A 1 108 ? 7.687 18.907 -2.081 1.00 58.19 108 THR A C 1
ATOM 840 O O . THR A 1 108 ? 7.558 17.717 -1.799 1.00 58.19 108 THR A O 1
ATOM 843 N N . MET A 1 109 ? 6.969 19.863 -1.479 1.00 56.25 109 MET A N 1
ATOM 844 C CA . MET A 1 109 ? 5.707 19.565 -0.802 1.00 56.25 109 MET A CA 1
ATOM 845 C C . MET A 1 109 ? 4.878 18.736 -1.777 1.00 56.25 109 MET A C 1
ATOM 847 O O . MET A 1 109 ? 4.443 19.235 -2.817 1.00 56.25 109 MET A O 1
ATOM 851 N N . VAL A 1 110 ? 4.726 17.448 -1.477 1.00 62.75 110 VAL A N 1
ATOM 852 C CA . VAL A 1 110 ? 3.924 16.542 -2.288 1.00 62.75 110 VAL A CA 1
ATOM 853 C C . VAL A 1 110 ? 2.487 16.995 -2.105 1.00 62.75 110 VAL A C 1
ATOM 855 O O . VAL A 1 110 ? 1.829 16.644 -1.132 1.00 62.75 110 VAL A O 1
ATOM 858 N N . LYS A 1 111 ? 2.019 17.850 -3.014 1.00 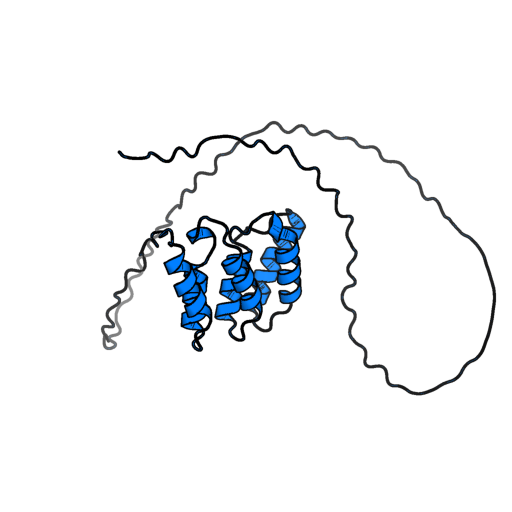68.44 111 LYS A N 1
ATOM 859 C CA . LYS A 1 111 ? 0.625 18.270 -3.055 1.00 68.44 111 LYS A CA 1
ATOM 860 C C . LYS A 1 111 ? -0.205 17.004 -3.259 1.00 68.44 111 LYS A C 1
ATOM 862 O O . LYS A 1 111 ? -0.082 16.361 -4.302 1.00 68.44 111 LYS A O 1
ATOM 867 N N . CYS A 1 112 ? -0.995 16.622 -2.256 1.00 69.69 112 CYS A N 1
ATOM 868 C CA . CYS A 1 112 ? -1.938 15.514 -2.374 1.00 69.69 112 CYS A CA 1
ATOM 869 C C . CYS A 1 112 ? -2.950 15.881 -3.461 1.00 69.69 112 CYS A C 1
ATOM 871 O O . CYS A 1 112 ? -3.823 16.725 -3.262 1.00 69.69 112 CYS A O 1
ATOM 873 N N . LYS A 1 113 ? -2.766 15.314 -4.654 1.00 81.44 113 LYS A N 1
ATOM 874 C CA . LYS A 1 113 ? -3.709 15.450 -5.758 1.00 81.44 113 LYS A CA 1
ATOM 875 C C . LYS A 1 113 ? -4.768 14.369 -5.577 1.00 81.44 113 LYS A C 1
ATOM 877 O O . LYS A 1 113 ? -4.429 13.190 -5.610 1.00 81.44 113 LYS A O 1
ATOM 882 N N . ILE A 1 114 ? -6.024 14.777 -5.406 1.00 87.31 114 ILE A N 1
ATOM 883 C CA . ILE A 1 114 ? -7.160 13.853 -5.466 1.00 87.31 114 ILE A CA 1
ATOM 884 C C . ILE A 1 114 ? -7.207 13.296 -6.891 1.00 87.31 114 ILE A C 1
ATOM 886 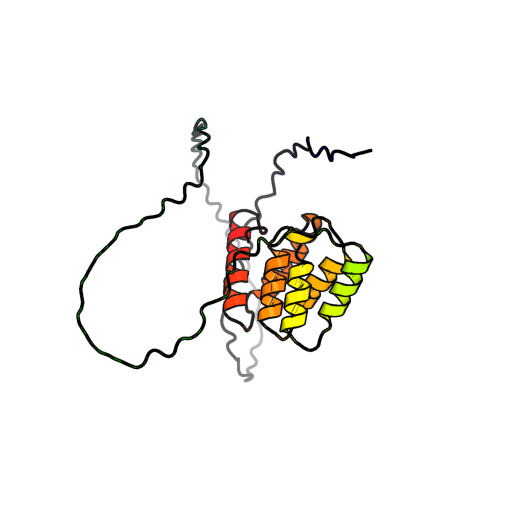O O . ILE A 1 114 ? -7.303 14.065 -7.848 1.00 87.31 114 ILE A O 1
ATOM 890 N N . LEU A 1 115 ? -7.084 11.976 -7.025 1.00 89.88 115 LEU A N 1
ATOM 891 C CA . LEU A 1 115 ? -7.101 11.301 -8.320 1.00 89.88 115 LEU A CA 1
ATOM 892 C C . LEU A 1 115 ? -8.540 11.053 -8.775 1.00 89.88 115 LEU A C 1
ATOM 894 O O . LEU A 1 115 ? -9.362 10.541 -8.003 1.00 89.88 115 LEU A O 1
ATOM 898 N N . SER A 1 116 ? -8.835 11.360 -10.038 1.00 93.75 116 SER A N 1
ATOM 899 C CA . SER A 1 116 ? -10.091 10.944 -10.673 1.00 93.75 116 SER A CA 1
ATOM 900 C C . SER A 1 116 ? -10.145 9.417 -10.842 1.00 93.75 116 SER A C 1
ATOM 902 O O . SER A 1 116 ? -9.124 8.737 -10.758 1.00 93.75 116 SER A O 1
ATOM 904 N N . ASN A 1 117 ? -11.327 8.846 -11.104 1.00 94.38 117 ASN A N 1
ATOM 905 C CA . ASN A 1 117 ? -11.450 7.397 -11.342 1.00 94.38 117 ASN A CA 1
ATOM 906 C C . ASN A 1 117 ? -10.600 6.934 -12.539 1.00 94.38 117 ASN A C 1
ATOM 908 O O . ASN A 1 117 ? -9.893 5.937 -12.440 1.00 94.38 117 ASN A O 1
ATOM 912 N N . THR A 1 118 ? -10.588 7.707 -13.628 1.00 95.75 118 THR A N 1
ATOM 913 C CA . THR A 1 118 ? -9.785 7.403 -14.823 1.00 95.75 118 THR A CA 1
ATOM 914 C C . THR A 1 118 ? -8.282 7.451 -14.538 1.00 95.75 118 THR A C 1
ATOM 916 O O . THR A 1 118 ? -7.521 6.640 -15.063 1.00 95.75 118 THR A O 1
ATOM 919 N N . GLU A 1 119 ? -7.837 8.380 -13.685 1.00 96.06 119 GLU A N 1
ATOM 920 C CA . GLU A 1 119 ? -6.446 8.436 -13.232 1.00 96.06 119 GLU A CA 1
ATOM 921 C C . GLU A 1 119 ? -6.103 7.236 -12.342 1.00 96.06 119 GLU A C 1
ATOM 923 O O . GLU A 1 119 ? -5.025 6.671 -12.494 1.00 96.06 119 GLU A O 1
ATOM 928 N N . ILE A 1 120 ? -7.004 6.812 -11.448 1.00 96.38 120 ILE A N 1
ATOM 929 C CA . ILE A 1 120 ? -6.794 5.621 -10.608 1.00 96.38 120 ILE A CA 1
ATOM 930 C C . ILE A 1 120 ? -6.608 4.379 -11.475 1.00 96.38 120 ILE A C 1
ATOM 932 O O . ILE A 1 120 ? -5.640 3.653 -11.274 1.00 96.38 120 ILE A O 1
ATOM 936 N N . GLU A 1 121 ? -7.469 4.158 -12.468 1.00 97.38 121 GLU A N 1
ATOM 937 C CA . GLU A 1 121 ? -7.339 3.029 -13.397 1.00 97.38 121 GLU A CA 1
ATOM 938 C C . GLU A 1 121 ? -6.008 3.053 -14.154 1.00 97.38 121 GLU A C 1
ATOM 940 O O . GLU A 1 121 ? -5.360 2.020 -14.327 1.00 97.38 121 GLU A O 1
ATOM 945 N N . GLN A 1 122 ? -5.561 4.236 -14.586 1.00 97.56 122 GLN A N 1
ATOM 946 C CA . GLN A 1 122 ? -4.257 4.383 -15.224 1.00 97.56 122 GLN A CA 1
ATOM 947 C C . GLN A 1 122 ? -3.119 4.012 -14.269 1.00 97.56 122 GLN A C 1
ATOM 949 O O . GLN A 1 122 ? -2.221 3.268 -14.658 1.00 97.56 122 GLN A O 1
ATOM 954 N N . VAL A 1 123 ? -3.162 4.483 -13.022 1.00 97.56 123 VAL A N 1
ATOM 955 C CA . VAL A 1 123 ? -2.141 4.152 -12.019 1.00 97.56 123 VAL A CA 1
ATOM 956 C C . VAL A 1 123 ? -2.181 2.669 -11.654 1.00 97.56 123 VAL A C 1
ATOM 958 O O . VAL A 1 123 ? -1.127 2.062 -11.491 1.00 97.56 123 VAL A O 1
ATOM 961 N N . LEU A 1 124 ? -3.362 2.052 -11.588 1.00 98.19 124 LEU A N 1
ATOM 962 C CA . LEU A 1 124 ? -3.493 0.608 -11.401 1.00 98.19 124 LEU A CA 1
ATOM 963 C C . LEU A 1 124 ? -2.805 -0.154 -12.537 1.00 98.19 124 LEU A C 1
ATOM 965 O O . LEU A 1 124 ? -2.035 -1.067 -12.254 1.00 98.19 124 LEU A O 1
ATOM 969 N N . ARG A 1 125 ? -2.957 0.266 -13.800 1.00 98.25 125 ARG A N 1
ATOM 970 C CA . ARG A 1 125 ? -2.198 -0.322 -14.922 1.00 98.25 125 ARG A CA 1
ATOM 971 C C . ARG A 1 125 ? -0.682 -0.174 -14.746 1.00 98.25 125 ARG A C 1
ATOM 973 O O . ARG A 1 125 ? 0.049 -1.126 -15.004 1.00 98.25 125 ARG A O 1
ATOM 980 N N . GLU A 1 126 ? -0.200 0.964 -14.241 1.00 98.25 126 GLU A N 1
ATOM 981 C CA . GLU A 1 126 ? 1.233 1.178 -13.956 1.00 98.25 126 GLU A CA 1
ATOM 982 C C . GLU A 1 126 ? 1.786 0.191 -12.906 1.00 98.25 126 GLU A C 1
ATOM 984 O O . GLU A 1 126 ? 2.970 -0.152 -12.942 1.00 98.25 126 GLU A O 1
ATOM 989 N N . THR A 1 127 ? 0.948 -0.331 -11.998 1.00 98.50 127 THR A N 1
ATOM 990 C CA . THR A 1 127 ? 1.377 -1.350 -11.021 1.00 98.50 127 THR A CA 1
ATOM 991 C C . THR A 1 127 ? 1.724 -2.703 -11.651 1.00 98.50 127 THR A C 1
ATOM 993 O O . THR A 1 127 ? 2.276 -3.552 -10.957 1.00 98.50 127 THR A O 1
ATOM 996 N N . TYR A 1 128 ? 1.439 -2.923 -12.937 1.00 98.38 128 TYR A N 1
ATOM 997 C CA . TYR A 1 128 ? 1.825 -4.131 -13.677 1.00 98.38 128 TYR A CA 1
ATOM 998 C C . TYR A 1 128 ? 3.114 -3.953 -14.491 1.00 98.38 128 TYR A C 1
ATOM 1000 O O . TYR A 1 128 ? 3.506 -4.862 -15.217 1.00 98.38 128 TYR A O 1
ATOM 1008 N N . SER A 1 129 ? 3.794 -2.806 -14.377 1.00 98.56 129 SER A N 1
ATOM 1009 C CA . SER A 1 129 ? 5.070 -2.589 -15.064 1.00 98.56 129 SER A CA 1
ATOM 1010 C C . SER A 1 129 ? 6.112 -3.640 -14.670 1.00 98.56 129 SER A C 1
ATOM 1012 O O . SER A 1 129 ? 6.240 -4.009 -13.500 1.00 98.56 129 SER A O 1
ATOM 1014 N N . GLU A 1 130 ? 6.927 -4.077 -15.628 1.00 98.31 130 GLU A N 1
ATOM 1015 C CA . GLU A 1 130 ? 8.054 -4.985 -15.384 1.00 98.31 130 GLU A CA 1
ATOM 1016 C C . GLU A 1 130 ? 9.088 -4.372 -14.429 1.00 98.31 130 GLU A C 1
ATOM 1018 O O . GLU A 1 130 ? 9.718 -5.075 -13.630 1.00 98.31 130 GLU A O 1
ATOM 1023 N N . LYS A 1 131 ? 9.227 -3.041 -14.447 1.00 98.38 131 LYS A N 1
ATOM 1024 C CA . LYS A 1 131 ? 10.229 -2.321 -13.662 1.00 98.38 131 LYS A CA 1
ATOM 1025 C C . LYS A 1 131 ? 9.738 -2.085 -12.228 1.00 98.38 131 LYS A C 1
ATOM 1027 O O . LYS A 1 131 ? 8.771 -1.346 -12.025 1.00 98.38 131 LYS A O 1
ATOM 1032 N N . PRO A 1 132 ? 10.451 -2.581 -11.198 1.00 98.50 132 PRO A N 1
ATOM 1033 C CA . PRO A 1 132 ? 10.031 -2.414 -9.804 1.00 98.50 132 PRO A CA 1
ATOM 1034 C C . PRO A 1 132 ? 9.891 -0.955 -9.355 1.00 98.50 132 PRO A C 1
ATOM 1036 O O . PRO A 1 132 ? 9.031 -0.625 -8.542 1.00 98.50 132 PRO A O 1
ATOM 1039 N N . ALA A 1 133 ? 10.718 -0.058 -9.900 1.00 98.06 133 ALA A N 1
ATOM 1040 C CA . ALA A 1 133 ? 10.658 1.366 -9.586 1.00 98.06 133 ALA A CA 1
ATOM 1041 C C . ALA A 1 133 ? 9.338 2.014 -10.040 1.00 98.06 133 ALA A C 1
ATOM 1043 O O . ALA A 1 133 ? 8.788 2.851 -9.323 1.00 98.06 133 ALA A O 1
ATOM 1044 N N . GLU A 1 134 ? 8.810 1.608 -11.199 1.00 98.25 134 GLU A N 1
ATOM 1045 C CA . GLU A 1 134 ? 7.534 2.104 -11.721 1.00 98.25 134 GLU A CA 1
ATOM 1046 C C . GLU A 1 134 ? 6.369 1.571 -10.883 1.00 98.25 134 GLU A C 1
ATOM 1048 O O . GLU A 1 134 ? 5.531 2.360 -10.446 1.00 98.25 134 GLU A O 1
ATOM 1053 N N . ARG A 1 135 ? 6.390 0.279 -10.526 1.00 98.50 135 ARG A N 1
ATOM 1054 C CA . ARG A 1 135 ? 5.387 -0.313 -9.626 1.00 98.50 135 ARG A CA 1
ATOM 1055 C C . ARG A 1 135 ? 5.359 0.355 -8.255 1.00 98.50 135 ARG A C 1
ATOM 1057 O O . ARG A 1 135 ? 4.294 0.729 -7.768 1.00 98.50 135 ARG A O 1
ATOM 1064 N N . LYS A 1 136 ? 6.531 0.577 -7.647 1.00 98.19 136 LYS A N 1
ATOM 1065 C CA . LYS A 1 136 ? 6.649 1.318 -6.384 1.00 98.19 136 LYS A CA 1
ATOM 1066 C C . LYS A 1 136 ? 6.071 2.726 -6.523 1.00 98.19 136 LYS A C 1
ATOM 1068 O O . LYS A 1 136 ? 5.299 3.150 -5.671 1.00 98.19 136 LYS A O 1
ATOM 1073 N N . ARG A 1 137 ? 6.432 3.455 -7.587 1.00 97.19 137 ARG A N 1
ATOM 1074 C CA . ARG A 1 137 ? 5.924 4.811 -7.839 1.00 97.19 137 ARG A CA 1
ATOM 1075 C C . ARG A 1 137 ? 4.400 4.819 -7.971 1.00 97.19 137 ARG A C 1
ATOM 1077 O O . ARG A 1 137 ? 3.766 5.716 -7.417 1.00 97.19 137 ARG A O 1
ATOM 1084 N N . ALA A 1 138 ? 3.829 3.836 -8.661 1.00 97.50 138 ALA A N 1
ATOM 1085 C CA . ALA A 1 138 ? 2.388 3.666 -8.782 1.00 97.50 138 ALA A CA 1
ATOM 1086 C C . ALA A 1 138 ? 1.736 3.420 -7.408 1.00 97.50 138 ALA A C 1
ATOM 1088 O O . ALA A 1 138 ? 0.841 4.170 -7.026 1.00 97.50 138 ALA A O 1
ATOM 1089 N N . LEU A 1 139 ? 2.257 2.491 -6.596 1.00 97.19 139 LEU A N 1
ATOM 1090 C CA . LEU A 1 139 ? 1.777 2.272 -5.221 1.00 97.19 139 LEU A CA 1
ATOM 1091 C C . LEU A 1 139 ? 1.876 3.530 -4.349 1.00 97.19 139 LEU A C 1
ATOM 1093 O O . LEU A 1 139 ? 0.946 3.867 -3.625 1.00 97.19 139 LEU A O 1
ATOM 1097 N N . THR A 1 140 ? 2.965 4.293 -4.457 1.00 95.75 140 THR A N 1
ATOM 1098 C CA . THR A 1 140 ? 3.112 5.568 -3.744 1.00 95.75 140 THR A CA 1
ATOM 1099 C C . THR A 1 140 ? 2.049 6.598 -4.151 1.00 95.75 140 THR A C 1
ATOM 1101 O O . THR A 1 140 ? 1.759 7.498 -3.361 1.00 95.75 140 THR A O 1
ATOM 1104 N N . ARG A 1 141 ? 1.484 6.523 -5.365 1.00 95.12 141 ARG A N 1
ATOM 1105 C CA . ARG A 1 141 ? 0.358 7.368 -5.814 1.00 95.12 141 ARG A CA 1
ATOM 1106 C C . ARG A 1 141 ? -0.992 6.831 -5.331 1.00 95.12 141 ARG A C 1
ATOM 1108 O O . ARG A 1 141 ? -1.883 7.635 -5.092 1.00 95.12 141 ARG A O 1
ATOM 1115 N N . LEU A 1 142 ? -1.113 5.513 -5.171 1.00 95.69 142 LEU A N 1
ATOM 1116 C CA . LEU A 1 142 ? -2.307 4.826 -4.664 1.00 95.69 142 LEU A CA 1
ATOM 1117 C C . LEU A 1 142 ? -2.404 4.787 -3.130 1.00 95.69 142 LEU A C 1
ATOM 1119 O O . LEU A 1 142 ? -3.411 4.329 -2.603 1.00 95.69 142 LEU A O 1
ATOM 1123 N N . CYS A 1 143 ? -1.381 5.264 -2.415 1.00 92.88 143 CYS A N 1
ATOM 1124 C CA . CYS A 1 143 ? -1.346 5.243 -0.954 1.00 92.88 143 CYS A CA 1
ATOM 1125 C C . CYS A 1 143 ? -2.582 5.947 -0.347 1.00 92.88 143 CYS A C 1
ATOM 1127 O O . CYS A 1 143 ? -2.912 7.056 -0.790 1.00 92.88 143 CYS A O 1
ATOM 1129 N N . PRO A 1 144 ? -3.246 5.371 0.673 1.00 88.62 144 PRO A N 1
ATOM 1130 C CA . PRO A 1 144 ? -4.499 5.907 1.216 1.00 88.62 144 PRO A CA 1
ATOM 1131 C C . PRO A 1 144 ? -4.377 7.339 1.742 1.00 88.62 144 PRO A C 1
ATOM 1133 O O . PRO A 1 144 ? -5.275 8.152 1.511 1.00 88.62 144 PRO A O 1
ATOM 1136 N N . CYS A 1 145 ? -3.228 7.688 2.335 1.00 85.00 145 CYS A N 1
ATOM 1137 C CA . CYS A 1 145 ? -2.911 9.051 2.771 1.00 85.00 145 CYS A CA 1
ATOM 1138 C C . CYS A 1 145 ? -2.973 10.103 1.646 1.00 85.00 145 CYS A C 1
ATOM 1140 O O . CYS A 1 145 ? -3.118 11.296 1.916 1.00 85.00 145 CYS A O 1
ATOM 1142 N N . LYS A 1 146 ? -2.893 9.679 0.377 1.00 87.19 146 LYS A N 1
ATOM 1143 C CA . LYS A 1 146 ? -3.045 10.537 -0.808 1.00 87.19 146 LYS A CA 1
ATOM 1144 C C . LYS A 1 146 ? -4.387 10.370 -1.502 1.00 87.19 146 LYS A C 1
ATOM 1146 O O . LYS A 1 146 ? -4.869 11.330 -2.098 1.00 87.19 146 LYS A O 1
ATOM 1151 N N . LEU A 1 147 ? -4.962 9.168 -1.455 1.00 87.69 147 LEU A N 1
ATOM 1152 C CA . LEU A 1 147 ? -6.212 8.861 -2.141 1.00 87.69 147 LEU A CA 1
ATOM 1153 C C . LEU A 1 147 ? -7.420 9.499 -1.443 1.00 87.69 147 LEU A C 1
ATOM 1155 O O . LEU A 1 147 ? -8.355 9.906 -2.127 1.00 87.69 147 LEU A O 1
ATOM 1159 N N . LEU A 1 148 ? -7.388 9.614 -0.107 1.00 87.00 148 LEU A N 1
ATOM 1160 C CA . LEU A 1 148 ? -8.436 10.220 0.735 1.00 87.00 148 LEU A CA 1
ATOM 1161 C C . LEU A 1 148 ? -9.843 9.610 0.564 1.00 87.00 148 LEU A C 1
ATOM 1163 O O . LEU A 1 148 ? -10.830 10.178 1.024 1.00 87.00 148 LEU A O 1
ATOM 1167 N N . ARG A 1 149 ? -9.951 8.449 -0.089 1.00 89.50 149 ARG A N 1
ATOM 1168 C CA . ARG A 1 149 ? -11.183 7.672 -0.253 1.00 89.50 149 ARG A CA 1
ATOM 1169 C C . ARG A 1 149 ? -10.866 6.187 -0.368 1.00 89.50 149 ARG A C 1
ATOM 1171 O O . ARG A 1 149 ? -9.778 5.814 -0.803 1.00 89.50 149 ARG A O 1
ATOM 1178 N N . LYS A 1 150 ? -11.835 5.346 -0.011 1.00 93.50 150 LYS A N 1
ATOM 1179 C CA . LYS A 1 150 ? -11.752 3.892 -0.175 1.00 93.50 150 LYS A CA 1
ATOM 1180 C C . LYS A 1 150 ? -12.117 3.511 -1.610 1.00 93.50 150 LYS A C 1
ATOM 1182 O O . LYS A 1 150 ? -13.170 3.909 -2.101 1.00 93.50 150 LYS A O 1
ATOM 1187 N N . VAL A 1 151 ? -11.241 2.758 -2.267 1.00 95.56 151 VAL A N 1
ATOM 1188 C CA . VAL A 1 151 ? -11.484 2.156 -3.584 1.00 95.56 151 VAL A CA 1
ATOM 1189 C C . VAL A 1 151 ? -11.049 0.700 -3.494 1.00 95.56 151 VAL A C 1
ATOM 1191 O O . VAL A 1 151 ? -9.862 0.436 -3.322 1.00 95.56 151 VAL A O 1
ATOM 1194 N N . ASP A 1 152 ? -11.993 -0.233 -3.576 1.00 96.31 152 ASP A N 1
ATOM 1195 C CA . ASP A 1 152 ? -11.734 -1.648 -3.267 1.00 96.31 152 ASP A CA 1
ATOM 1196 C C . ASP A 1 152 ? -10.672 -2.261 -4.189 1.00 96.31 152 ASP A C 1
ATOM 1198 O O . ASP A 1 152 ? -9.719 -2.865 -3.710 1.00 96.31 152 ASP A O 1
ATOM 1202 N N . GLN A 1 153 ? -10.725 -1.946 -5.488 1.00 97.06 153 GLN A N 1
ATOM 1203 C CA . GLN A 1 153 ? -9.719 -2.368 -6.474 1.00 97.06 153 GLN A CA 1
ATOM 1204 C C . GLN A 1 153 ? -8.290 -1.940 -6.109 1.00 97.06 153 GLN A C 1
ATOM 1206 O O . GLN A 1 153 ? -7.325 -2.632 -6.427 1.00 97.06 153 GLN A O 1
ATOM 1211 N N . VAL A 1 154 ? -8.136 -0.786 -5.450 1.00 97.06 154 VAL A N 1
ATOM 1212 C CA . VAL A 1 154 ? -6.824 -0.324 -4.985 1.00 97.06 154 VAL A CA 1
ATOM 1213 C C . VAL A 1 154 ? -6.342 -1.191 -3.832 1.00 97.06 154 VAL A C 1
ATOM 1215 O O . VAL A 1 154 ? -5.175 -1.568 -3.814 1.00 97.06 154 VAL A O 1
ATOM 1218 N N . TRP A 1 155 ? -7.225 -1.536 -2.896 1.00 97.25 155 TRP A N 1
ATOM 1219 C CA . TRP A 1 155 ? -6.880 -2.382 -1.758 1.00 97.25 155 TRP A CA 1
ATOM 1220 C C . TRP A 1 155 ? -6.547 -3.804 -2.175 1.00 97.25 155 TRP A C 1
ATOM 1222 O O . TRP A 1 155 ? -5.507 -4.308 -1.759 1.00 97.25 155 TRP A O 1
ATOM 1232 N N . ASP A 1 156 ? -7.356 -4.410 -3.042 1.00 97.81 156 ASP A N 1
ATOM 1233 C CA . ASP A 1 156 ? -7.066 -5.729 -3.607 1.00 97.81 156 ASP A CA 1
ATOM 1234 C C . ASP A 1 156 ? -5.687 -5.738 -4.263 1.00 97.81 156 ASP A C 1
ATOM 1236 O O . ASP A 1 156 ? -4.853 -6.596 -3.964 1.00 97.81 156 ASP A O 1
ATOM 1240 N N . ARG A 1 157 ? -5.379 -4.694 -5.042 1.00 98.00 157 ARG A N 1
ATOM 1241 C CA . ARG A 1 157 ? -4.061 -4.565 -5.652 1.00 98.00 157 ARG A CA 1
ATOM 1242 C C . ARG A 1 157 ? -2.945 -4.360 -4.627 1.00 98.00 157 ARG A C 1
ATOM 1244 O O . ARG A 1 157 ? -1.872 -4.928 -4.790 1.00 98.00 157 ARG A O 1
ATOM 1251 N N . VAL A 1 158 ? -3.148 -3.570 -3.573 1.00 97.94 158 VAL A N 1
ATOM 1252 C CA . VAL A 1 158 ? -2.147 -3.396 -2.502 1.00 97.94 158 VAL A CA 1
ATOM 1253 C C . VAL A 1 158 ? -1.857 -4.729 -1.810 1.00 97.94 158 VAL A C 1
ATOM 1255 O O . VAL A 1 158 ? -0.686 -5.022 -1.573 1.00 97.94 158 VAL A O 1
ATOM 1258 N N . PHE A 1 159 ? -2.881 -5.548 -1.543 1.00 98.31 159 PHE A N 1
ATOM 1259 C CA . PHE A 1 159 ? -2.704 -6.892 -0.991 1.00 98.31 159 PHE A CA 1
ATOM 1260 C C . PHE A 1 159 ? -1.887 -7.782 -1.930 1.00 98.31 159 PHE A C 1
ATOM 1262 O O . PHE A 1 159 ? -0.886 -8.334 -1.489 1.00 98.31 159 PHE A O 1
ATOM 1269 N N . GLU A 1 160 ? -2.215 -7.856 -3.222 1.00 98.38 160 GLU A N 1
ATOM 1270 C CA . GLU A 1 160 ? -1.423 -8.625 -4.202 1.00 98.38 160 GLU A CA 1
ATOM 1271 C C . GLU A 1 160 ? 0.053 -8.194 -4.234 1.00 98.38 160 GLU A C 1
ATOM 1273 O O . GLU A 1 160 ? 0.967 -9.008 -4.343 1.00 98.38 160 GLU A O 1
ATOM 1278 N N . MET A 1 161 ? 0.305 -6.891 -4.115 1.00 98.44 161 MET A N 1
ATOM 1279 C CA . MET A 1 161 ? 1.646 -6.312 -4.206 1.00 98.44 161 MET A CA 1
ATOM 1280 C C . MET A 1 161 ? 2.514 -6.557 -2.962 1.00 98.44 161 MET A C 1
ATOM 1282 O O . MET A 1 161 ? 3.719 -6.289 -2.996 1.00 98.44 161 MET A O 1
ATOM 1286 N N . THR A 1 162 ? 1.944 -7.076 -1.872 1.00 98.50 162 THR A N 1
ATOM 1287 C CA . THR A 1 162 ? 2.741 -7.552 -0.731 1.00 98.50 162 THR A CA 1
ATOM 1288 C C . THR A 1 162 ? 3.552 -8.803 -1.059 1.00 98.50 162 THR A C 1
ATOM 1290 O O . THR A 1 162 ? 4.589 -9.004 -0.440 1.00 98.50 162 THR A O 1
ATOM 1293 N N . ASP A 1 163 ? 3.164 -9.562 -2.087 1.00 98.50 163 ASP A N 1
ATOM 1294 C CA . ASP A 1 163 ? 3.884 -10.745 -2.572 1.00 98.50 163 ASP A CA 1
ATOM 1295 C C . ASP A 1 163 ? 4.807 -10.420 -3.771 1.00 98.50 163 ASP A C 1
ATOM 1297 O O . ASP A 1 163 ? 5.291 -11.308 -4.476 1.00 98.50 163 ASP A O 1
ATOM 1301 N N . ASP A 1 164 ? 5.073 -9.133 -4.045 1.00 98.69 164 ASP A N 1
ATOM 1302 C CA . ASP A 1 164 ? 5.934 -8.722 -5.159 1.00 98.69 164 ASP A CA 1
ATOM 1303 C C . ASP A 1 164 ? 7.367 -9.257 -4.992 1.00 98.69 164 ASP A C 1
ATOM 1305 O O . ASP A 1 164 ? 7.958 -9.215 -3.911 1.00 98.69 164 ASP A O 1
ATOM 1309 N N . LYS A 1 165 ? 7.987 -9.687 -6.096 1.00 98.38 165 LYS A N 1
ATOM 1310 C CA . LYS A 1 165 ? 9.377 -10.179 -6.107 1.00 98.38 165 LYS A CA 1
ATOM 1311 C C . LYS A 1 165 ? 10.377 -9.149 -5.568 1.00 98.38 165 LYS A C 1
ATOM 1313 O O . LYS A 1 165 ? 11.415 -9.508 -5.020 1.00 98.38 165 LYS A O 1
ATOM 1318 N N . SER A 1 166 ? 10.094 -7.860 -5.735 1.00 98.62 166 SER A N 1
ATOM 1319 C CA . SER A 1 166 ? 10.977 -6.777 -5.332 1.00 98.62 166 SER A CA 1
ATOM 1320 C C . SER A 1 166 ? 10.673 -6.269 -3.924 1.00 98.62 166 SER A C 1
ATOM 1322 O O . SER A 1 166 ? 9.608 -5.712 -3.656 1.00 98.62 166 SER A O 1
ATOM 1324 N N . ALA A 1 167 ? 11.673 -6.328 -3.043 1.00 98.62 167 ALA A N 1
ATOM 1325 C CA . ALA A 1 167 ? 11.559 -5.849 -1.666 1.00 98.62 167 ALA A CA 1
ATOM 1326 C C . ALA A 1 167 ? 11.155 -4.365 -1.553 1.00 98.62 167 ALA A C 1
ATOM 1328 O O . ALA A 1 167 ? 10.419 -3.991 -0.643 1.00 98.62 167 ALA A O 1
ATOM 1329 N N . ILE A 1 168 ? 11.579 -3.501 -2.489 1.00 98.50 168 ILE A N 1
ATOM 1330 C CA . ILE A 1 168 ? 11.200 -2.074 -2.464 1.00 98.50 168 ILE A CA 1
ATOM 1331 C C . ILE A 1 168 ? 9.710 -1.851 -2.743 1.00 98.50 168 ILE A C 1
ATOM 1333 O O . ILE A 1 168 ? 9.164 -0.820 -2.347 1.00 98.50 168 ILE A O 1
ATOM 1337 N N . VAL A 1 169 ? 9.076 -2.796 -3.438 1.00 98.69 169 VAL A N 1
ATOM 1338 C CA . VAL A 1 169 ? 7.652 -2.777 -3.756 1.00 98.69 169 VAL A CA 1
ATOM 1339 C C . VAL A 1 169 ? 6.864 -3.328 -2.572 1.00 98.69 169 VAL A C 1
ATOM 1341 O O . VAL A 1 169 ? 5.982 -2.626 -2.081 1.00 98.69 169 VAL A O 1
ATOM 1344 N N . ARG A 1 170 ? 7.266 -4.488 -2.026 1.00 98.69 170 ARG A N 1
ATOM 1345 C CA . ARG A 1 170 ? 6.681 -5.050 -0.793 1.00 98.69 170 ARG A CA 1
ATOM 1346 C C . ARG A 1 170 ? 6.719 -4.058 0.364 1.00 98.69 170 ARG A C 1
ATOM 1348 O O . ARG A 1 170 ? 5.721 -3.846 1.040 1.00 98.69 170 ARG A O 1
ATOM 1355 N N . MET A 1 171 ? 7.846 -3.367 0.537 1.00 98.31 171 MET A N 1
ATOM 1356 C CA . MET A 1 171 ? 7.996 -2.303 1.530 1.00 98.31 171 MET A CA 1
ATOM 1357 C C . MET A 1 171 ? 6.946 -1.195 1.373 1.00 98.31 171 MET A C 1
ATOM 1359 O O . MET A 1 171 ? 6.373 -0.728 2.355 1.00 98.31 171 MET A O 1
ATOM 1363 N N . GLN A 1 172 ? 6.705 -0.754 0.136 1.00 97.94 172 GLN A N 1
ATOM 1364 C CA . GLN A 1 172 ? 5.714 0.279 -0.145 1.00 97.94 172 GLN A CA 1
ATOM 1365 C C . GLN A 1 172 ? 4.285 -0.235 0.075 1.00 97.94 172 GLN A C 1
ATOM 1367 O O . GLN A 1 172 ? 3.456 0.527 0.565 1.00 97.94 172 GLN A O 1
ATOM 1372 N N . ALA A 1 173 ? 4.007 -1.503 -0.241 1.00 98.06 173 ALA A N 1
ATOM 1373 C CA . ALA A 1 173 ? 2.721 -2.137 0.040 1.00 98.06 173 ALA A CA 1
ATOM 1374 C C . ALA A 1 173 ? 2.454 -2.219 1.553 1.00 98.06 173 ALA A C 1
ATOM 1376 O O . ALA A 1 173 ? 1.404 -1.774 2.006 1.00 98.06 173 ALA A O 1
ATOM 1377 N N . VAL A 1 174 ? 3.437 -2.659 2.351 1.00 97.81 174 VAL A N 1
ATOM 1378 C CA . VAL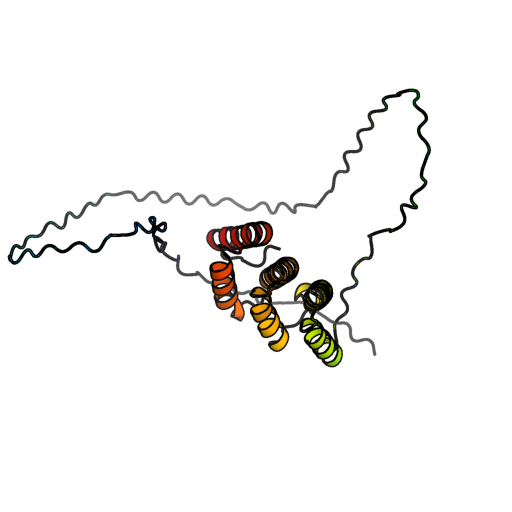 A 1 174 ? 3.358 -2.662 3.827 1.00 97.81 174 VAL A CA 1
ATOM 1379 C C . VAL A 1 174 ? 3.097 -1.261 4.374 1.00 97.81 174 VAL A C 1
ATOM 1381 O O . VAL A 1 174 ? 2.285 -1.102 5.283 1.00 97.81 174 VAL A O 1
ATOM 1384 N N . HIS A 1 175 ? 3.748 -0.237 3.813 1.00 96.31 175 HIS A N 1
ATOM 1385 C CA . HIS A 1 175 ? 3.461 1.146 4.184 1.00 96.31 175 HIS A CA 1
ATOM 1386 C C . HIS A 1 175 ? 1.998 1.510 3.913 1.00 96.31 175 HIS A C 1
ATOM 1388 O O . HIS A 1 175 ? 1.335 2.000 4.814 1.00 96.31 175 HIS A O 1
ATOM 1394 N N . SER A 1 176 ? 1.468 1.203 2.727 1.00 96.06 176 SER A N 1
ATOM 1395 C CA . SER A 1 176 ? 0.064 1.472 2.396 1.00 96.06 176 SER A CA 1
ATOM 1396 C C . SER A 1 176 ? -0.936 0.691 3.260 1.00 96.06 176 SER A C 1
ATOM 1398 O O . SER A 1 176 ? -1.999 1.225 3.561 1.00 96.06 176 SER A O 1
ATOM 1400 N N . LEU A 1 177 ? -0.605 -0.528 3.701 1.00 96.81 177 LEU A N 1
ATOM 1401 C CA . LEU A 1 177 ? -1.440 -1.302 4.632 1.00 96.81 177 LEU A CA 1
ATOM 1402 C C . LEU A 1 177 ? -1.481 -0.701 6.047 1.00 96.81 177 LEU A C 1
ATOM 1404 O O . LEU A 1 177 ? -2.492 -0.819 6.732 1.00 96.81 177 LEU A O 1
ATOM 1408 N N . ALA A 1 178 ? -0.397 -0.065 6.489 1.00 95.62 178 ALA A N 1
ATOM 1409 C CA . ALA A 1 178 ? -0.271 0.505 7.832 1.00 95.62 178 ALA A CA 1
ATOM 1410 C C . ALA A 1 178 ? -0.418 2.039 7.877 1.00 95.62 178 ALA A C 1
ATOM 1412 O O . ALA A 1 178 ? -0.145 2.642 8.916 1.00 95.62 178 ALA A O 1
ATOM 1413 N N . ASP A 1 179 ? -0.840 2.661 6.774 1.00 91.25 179 ASP A N 1
ATOM 1414 C CA . ASP A 1 179 ? -1.048 4.107 6.639 1.00 91.25 179 ASP A CA 1
ATOM 1415 C C . ASP A 1 179 ? -2.491 4.406 6.202 1.00 91.25 179 ASP A C 1
ATOM 1417 O O . ASP A 1 179 ? -2.781 4.784 5.063 1.00 91.25 179 ASP A O 1
ATOM 1421 N N . GLY A 1 180 ? -3.424 4.180 7.130 1.00 86.56 180 GLY A N 1
ATOM 1422 C CA . GLY A 1 180 ? -4.821 4.584 6.988 1.00 86.56 180 GLY A CA 1
ATOM 1423 C C . GLY A 1 180 ? -5.712 3.550 6.308 1.00 86.56 180 GLY A C 1
ATOM 1424 O O . GLY A 1 180 ? -6.633 3.931 5.581 1.00 86.56 180 GLY A O 1
ATOM 1425 N N . SER A 1 181 ? -5.473 2.252 6.526 1.00 90.75 181 SER A N 1
ATOM 1426 C CA . SER A 1 181 ? -6.404 1.248 6.012 1.00 90.75 181 SER A CA 1
ATOM 1427 C C . SER A 1 181 ? -7.776 1.341 6.704 1.00 90.75 181 SER A C 1
ATOM 1429 O O . SER A 1 181 ? -7.843 1.658 7.900 1.00 90.75 181 SER A O 1
ATOM 1431 N N . PRO A 1 182 ? -8.875 1.074 5.971 1.00 94.06 182 PRO A N 1
ATOM 1432 C CA . PRO A 1 182 ? -10.218 0.985 6.527 1.00 94.06 182 PRO A CA 1
ATOM 1433 C C . PRO A 1 182 ? -10.307 -0.012 7.683 1.00 94.06 182 PRO A C 1
ATOM 1435 O O . PRO A 1 182 ? -9.640 -1.046 7.673 1.00 94.06 182 PRO A O 1
ATOM 1438 N N . VAL A 1 183 ? -11.166 0.288 8.660 1.00 94.81 183 VAL A N 1
ATOM 1439 C CA . VAL A 1 183 ? -11.367 -0.558 9.850 1.00 94.81 183 VAL A CA 1
ATOM 1440 C C . VAL A 1 183 ? -11.947 -1.922 9.485 1.00 94.81 183 VAL A C 1
ATOM 1442 O O . VAL A 1 183 ? -11.595 -2.919 10.097 1.00 94.81 183 VAL A O 1
ATOM 1445 N N . ASP A 1 184 ? -12.784 -1.995 8.452 1.00 96.12 184 ASP A N 1
ATOM 1446 C CA . ASP A 1 184 ? -13.367 -3.258 7.994 1.00 96.12 184 ASP A CA 1
ATOM 1447 C C . ASP A 1 184 ? -12.348 -4.205 7.336 1.00 96.12 184 ASP A C 1
ATOM 1449 O O . ASP A 1 184 ? -12.641 -5.379 7.144 1.00 96.12 184 ASP A O 1
ATOM 1453 N N . LEU A 1 185 ? -11.143 -3.713 7.023 1.00 96.50 185 LEU A N 1
ATOM 1454 C CA . LEU A 1 185 ? -10.036 -4.522 6.513 1.00 96.50 185 LEU A CA 1
ATOM 1455 C C . LEU A 1 185 ? -9.023 -4.907 7.604 1.00 96.50 185 LEU A C 1
ATOM 1457 O O . LEU A 1 185 ? -8.026 -5.540 7.271 1.00 96.50 185 LEU A O 1
ATOM 1461 N N . GLU A 1 186 ? -9.248 -4.542 8.875 1.00 96.75 186 GLU A N 1
ATOM 1462 C CA . GLU A 1 186 ? -8.312 -4.775 9.991 1.00 96.75 186 GLU A CA 1
ATOM 1463 C C . GLU A 1 186 ? -7.831 -6.232 10.038 1.00 96.75 186 GLU A C 1
ATOM 1465 O O . GLU A 1 186 ? -6.628 -6.474 9.948 1.00 96.75 186 GLU A O 1
ATOM 1470 N N . ASP A 1 187 ? -8.748 -7.200 10.081 1.00 97.69 187 ASP A N 1
ATOM 1471 C CA . ASP A 1 187 ? -8.397 -8.621 10.198 1.00 97.69 187 ASP A CA 1
ATOM 1472 C C . ASP A 1 187 ? -7.545 -9.105 9.014 1.00 97.69 187 ASP A C 1
ATOM 1474 O O . ASP A 1 187 ? -6.491 -9.708 9.212 1.00 97.69 187 ASP A O 1
ATOM 1478 N N . LYS A 1 188 ? -7.936 -8.740 7.784 1.00 98.06 188 LYS A N 1
ATOM 1479 C CA . LYS A 1 188 ? -7.210 -9.088 6.550 1.00 98.06 188 LYS A CA 1
ATOM 1480 C C . LYS A 1 188 ? -5.818 -8.447 6.502 1.00 98.06 188 LYS A C 1
ATOM 1482 O O . LYS A 1 188 ? -4.860 -9.056 6.028 1.00 98.06 188 LYS A O 1
ATOM 1487 N N . VAL A 1 189 ? -5.686 -7.209 6.986 1.00 97.81 189 VAL A N 1
ATOM 1488 C CA . VAL A 1 189 ? -4.396 -6.507 7.084 1.00 97.81 189 VAL A CA 1
ATOM 1489 C C . VAL A 1 189 ? -3.479 -7.215 8.074 1.00 97.81 189 VAL A C 1
ATOM 1491 O O . VAL A 1 189 ? -2.308 -7.437 7.766 1.00 97.81 189 VAL A O 1
ATOM 1494 N N . ILE A 1 190 ? -3.988 -7.571 9.254 1.00 98.19 190 ILE A N 1
ATOM 1495 C CA . ILE A 1 190 ? -3.190 -8.238 10.284 1.00 98.19 190 ILE A CA 1
ATOM 1496 C C . ILE A 1 190 ? -2.768 -9.632 9.832 1.00 98.19 190 ILE A C 1
ATOM 1498 O O . ILE A 1 190 ? -1.580 -9.931 9.925 1.00 98.19 190 ILE A O 1
ATOM 1502 N N . GLU A 1 191 ? -3.685 -10.428 9.279 1.00 98.44 191 GL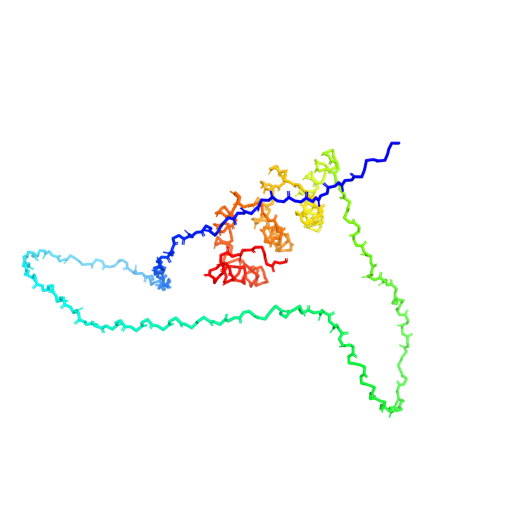U A N 1
ATOM 1503 C CA . GLU A 1 191 ? -3.384 -11.743 8.701 1.00 98.44 191 GLU A CA 1
ATOM 1504 C C . GLU A 1 191 ? -2.244 -11.639 7.681 1.00 98.44 191 GLU A C 1
ATOM 1506 O O . GLU A 1 191 ? -1.214 -12.304 7.821 1.00 98.44 191 GLU A O 1
ATOM 1511 N N . LYS A 1 192 ? -2.349 -10.704 6.725 1.00 98.38 192 LYS A N 1
ATOM 1512 C CA . LYS A 1 192 ? -1.311 -10.540 5.704 1.00 98.38 192 LYS A CA 1
ATOM 1513 C C . LYS A 1 192 ? 0.031 -10.093 6.287 1.00 98.38 192 LYS A C 1
ATOM 1515 O O . LYS A 1 192 ? 1.085 -10.560 5.862 1.00 98.38 192 LYS A O 1
ATOM 1520 N N . LEU A 1 193 ? 0.028 -9.206 7.282 1.00 98.31 193 LEU A N 1
ATOM 1521 C CA . LEU A 1 193 ? 1.258 -8.800 7.968 1.00 98.31 193 LEU A CA 1
ATOM 1522 C C . LEU A 1 193 ? 1.893 -9.960 8.750 1.00 98.31 193 LEU A C 1
ATOM 1524 O O . LEU A 1 193 ? 3.119 -10.020 8.850 1.00 98.31 193 LEU A O 1
ATOM 1528 N N . GLU A 1 194 ? 1.101 -10.872 9.309 1.00 98.44 194 GLU A N 1
ATOM 1529 C CA . GLU A 1 194 ? 1.615 -12.056 10.001 1.00 98.44 194 GLU A CA 1
ATOM 1530 C C . GLU A 1 194 ? 2.283 -13.042 9.037 1.00 98.44 194 GLU A C 1
ATOM 1532 O O . GLU A 1 194 ? 3.367 -13.538 9.357 1.00 98.44 194 GLU A O 1
ATOM 1537 N N . GLU A 1 195 ? 1.744 -13.230 7.830 1.00 98.31 195 GLU A N 1
ATOM 1538 C CA . GLU A 1 195 ? 2.420 -13.980 6.757 1.00 98.31 195 GLU A CA 1
ATOM 1539 C C . GLU A 1 195 ? 3.795 -13.374 6.422 1.00 98.31 195 GLU A C 1
ATOM 1541 O O . GLU A 1 195 ? 4.797 -14.082 6.296 1.00 98.31 195 GLU A O 1
ATOM 1546 N N . MET A 1 196 ? 3.879 -12.041 6.367 1.00 98.31 196 MET A N 1
ATOM 1547 C CA . MET A 1 196 ? 5.119 -11.310 6.081 1.00 98.31 196 MET A CA 1
ATOM 1548 C C . MET A 1 196 ? 6.105 -11.246 7.266 1.00 98.31 196 MET A C 1
ATOM 1550 O O . MET A 1 196 ? 7.174 -10.635 7.155 1.00 98.31 196 MET A O 1
ATOM 1554 N N . TRP A 1 197 ? 5.805 -11.862 8.419 1.00 98.12 197 TRP A N 1
ATOM 1555 C CA . TRP A 1 197 ? 6.648 -11.799 9.627 1.00 98.12 197 TRP A CA 1
ATOM 1556 C C . TRP A 1 197 ? 8.098 -12.256 9.397 1.00 98.12 197 TRP A C 1
ATOM 1558 O O . TRP A 1 197 ? 9.023 -11.812 10.101 1.00 98.12 197 TRP A O 1
ATOM 1568 N N . ASN A 1 198 ? 8.295 -13.158 8.433 1.00 97.69 198 ASN A N 1
ATOM 1569 C CA . ASN A 1 198 ? 9.590 -13.708 8.052 1.00 97.69 198 ASN A CA 1
ATOM 1570 C C . ASN A 1 198 ? 9.958 -13.429 6.585 1.00 97.69 198 ASN A C 1
ATOM 1572 O O . ASN A 1 198 ? 10.561 -14.283 5.944 1.00 97.69 198 ASN A O 1
ATOM 1576 N N . ASP A 1 199 ? 9.618 -12.239 6.079 1.00 98.62 199 ASP A N 1
ATOM 1577 C CA . ASP A 1 199 ? 10.012 -11.783 4.738 1.00 98.62 199 ASP A CA 1
ATOM 1578 C C . ASP A 1 199 ? 11.521 -11.976 4.476 1.00 98.62 199 ASP A C 1
ATOM 1580 O O . ASP A 1 199 ? 12.348 -11.840 5.383 1.00 98.62 199 ASP A O 1
ATOM 1584 N N . GLU A 1 200 ? 11.893 -12.285 3.235 1.00 98.19 200 GLU A N 1
ATOM 1585 C CA . GLU A 1 200 ? 13.292 -12.463 2.831 1.00 98.19 200 GLU A CA 1
ATOM 1586 C C . GLU A 1 200 ? 14.137 -11.201 3.069 1.00 98.19 200 GLU A C 1
ATOM 1588 O O . GLU A 1 200 ? 15.296 -11.293 3.476 1.00 98.19 200 GLU A O 1
ATOM 1593 N N . ASP A 1 201 ? 13.556 -10.014 2.870 1.00 98.62 201 ASP A N 1
ATOM 1594 C CA . ASP A 1 201 ? 14.233 -8.740 3.080 1.00 98.62 201 ASP A CA 1
ATOM 1595 C C . ASP A 1 201 ? 14.150 -8.293 4.547 1.00 98.62 201 ASP A C 1
ATOM 1597 O O . ASP A 1 201 ? 13.081 -8.097 5.138 1.00 98.62 201 ASP A O 1
ATOM 1601 N N . ASP A 1 202 ? 15.316 -8.054 5.146 1.00 98.38 202 ASP A N 1
ATOM 1602 C CA . ASP A 1 202 ? 15.416 -7.686 6.557 1.00 98.38 202 ASP A CA 1
ATOM 1603 C C . ASP A 1 202 ? 14.783 -6.333 6.895 1.00 98.38 202 ASP A C 1
ATOM 1605 O O . ASP A 1 202 ? 14.376 -6.120 8.044 1.00 98.38 202 ASP A O 1
ATOM 1609 N N . LYS A 1 203 ? 14.695 -5.391 5.947 1.00 97.94 203 LYS A N 1
ATOM 1610 C CA . LYS A 1 203 ? 14.034 -4.107 6.208 1.00 97.94 203 LYS A CA 1
ATOM 1611 C C . LYS A 1 203 ? 12.528 -4.312 6.269 1.00 97.94 203 LYS A C 1
ATOM 1613 O O . LYS A 1 203 ? 11.910 -3.792 7.202 1.00 97.94 203 LYS A O 1
ATOM 1618 N N . VAL A 1 204 ? 11.955 -5.063 5.324 1.00 98.50 204 VAL A N 1
ATOM 1619 C CA . VAL A 1 204 ? 10.516 -5.385 5.304 1.00 98.50 204 VAL A CA 1
ATOM 1620 C C . VAL A 1 204 ? 10.142 -6.099 6.602 1.00 98.50 204 VAL A C 1
ATOM 1622 O O . VAL A 1 204 ? 9.315 -5.600 7.368 1.00 98.50 204 VAL A O 1
ATOM 1625 N N . LYS A 1 205 ? 10.873 -7.165 6.938 1.00 98.56 205 LYS A N 1
ATOM 1626 C CA . LYS A 1 205 ? 10.743 -7.931 8.187 1.00 98.56 205 LYS A CA 1
ATOM 1627 C C . LYS A 1 205 ? 10.761 -7.049 9.437 1.00 98.56 205 LYS A C 1
ATOM 1629 O O . LYS A 1 205 ? 9.912 -7.187 10.317 1.00 98.56 205 LYS A O 1
ATOM 1634 N N . LYS A 1 206 ? 11.711 -6.110 9.542 1.00 98.25 206 LYS A N 1
ATOM 1635 C CA . LYS A 1 206 ? 11.806 -5.184 10.688 1.00 98.25 206 LYS A CA 1
ATOM 1636 C C . LYS A 1 206 ? 10.579 -4.280 10.816 1.00 98.25 206 LYS A C 1
ATOM 1638 O O . LYS A 1 206 ? 10.132 -4.038 11.939 1.00 98.25 206 LYS A O 1
ATOM 1643 N N . ILE A 1 207 ? 10.054 -3.768 9.705 1.00 98.06 207 ILE A N 1
ATOM 1644 C CA . ILE A 1 207 ? 8.890 -2.872 9.711 1.00 98.06 207 ILE A CA 1
ATOM 1645 C C . ILE A 1 207 ? 7.612 -3.640 10.043 1.00 98.06 207 ILE A C 1
ATOM 1647 O O . ILE A 1 207 ? 6.889 -3.223 10.946 1.00 98.06 207 ILE A O 1
ATOM 1651 N N . VAL A 1 208 ? 7.393 -4.798 9.423 1.00 98.44 208 VAL A N 1
ATOM 1652 C CA . VAL A 1 208 ? 6.253 -5.680 9.718 1.00 98.44 208 VAL A CA 1
ATOM 1653 C C . VAL A 1 208 ? 6.208 -6.037 11.207 1.00 98.44 208 VAL A C 1
ATOM 1655 O O . VAL A 1 208 ? 5.198 -5.827 11.879 1.00 98.44 208 VAL A O 1
ATOM 1658 N N . ARG A 1 209 ? 7.343 -6.462 11.780 1.00 98.25 209 ARG A N 1
ATOM 1659 C CA . ARG A 1 209 ? 7.444 -6.763 13.219 1.00 98.25 209 ARG A CA 1
ATOM 1660 C C . ARG A 1 209 ? 7.128 -5.557 14.095 1.00 98.25 209 ARG A C 1
ATOM 1662 O O . ARG A 1 209 ? 6.496 -5.709 15.137 1.00 98.25 209 ARG A O 1
ATOM 1669 N N . ARG A 1 210 ? 7.558 -4.354 13.699 1.00 97.62 210 ARG A N 1
ATOM 1670 C CA . ARG A 1 210 ? 7.243 -3.118 14.430 1.00 97.62 210 ARG A CA 1
ATOM 1671 C C . ARG A 1 210 ? 5.737 -2.856 14.444 1.00 97.62 210 ARG A C 1
ATOM 1673 O O . ARG A 1 210 ? 5.212 -2.552 15.515 1.00 97.62 210 ARG A O 1
ATOM 1680 N N . ILE A 1 211 ? 5.069 -2.994 13.297 1.00 97.88 211 ILE A N 1
ATOM 1681 C CA . ILE A 1 211 ? 3.619 -2.800 13.166 1.00 97.88 211 ILE A CA 1
ATOM 1682 C C . ILE A 1 211 ? 2.879 -3.798 14.057 1.00 97.88 211 ILE A C 1
ATOM 1684 O O . ILE A 1 211 ? 2.139 -3.384 14.948 1.00 97.88 211 ILE A O 1
ATOM 1688 N N . LEU A 1 212 ? 3.169 -5.093 13.921 1.00 98.06 212 LEU A N 1
ATOM 1689 C CA . LEU A 1 212 ? 2.514 -6.144 14.706 1.00 98.06 212 LEU A CA 1
ATOM 1690 C C . LEU A 1 212 ? 2.771 -6.007 16.213 1.00 98.06 212 LEU A C 1
ATOM 1692 O O . LEU A 1 212 ? 1.860 -6.185 17.018 1.00 98.06 212 LEU A O 1
ATOM 1696 N N . ASN A 1 213 ? 3.979 -5.618 16.627 1.00 97.56 213 ASN A N 1
ATOM 1697 C CA . ASN A 1 213 ? 4.274 -5.359 18.040 1.00 97.56 213 ASN A CA 1
ATOM 1698 C C . ASN A 1 213 ? 3.539 -4.125 18.585 1.00 97.56 213 ASN A C 1
ATOM 1700 O O . ASN A 1 213 ? 3.245 -4.056 19.780 1.00 97.56 213 ASN A O 1
ATOM 1704 N N . SER A 1 214 ? 3.268 -3.119 17.754 1.00 96.81 214 SER A N 1
ATOM 1705 C CA . SER A 1 214 ? 2.417 -1.996 18.153 1.00 96.81 214 SER A CA 1
ATOM 1706 C C . SER A 1 214 ? 0.956 -2.416 18.249 1.00 96.81 214 SER A C 1
ATOM 1708 O O . SER A 1 214 ? 0.301 -2.106 19.247 1.00 96.81 214 SER A O 1
ATOM 1710 N N . TYR A 1 215 ? 0.475 -3.173 17.263 1.00 97.38 215 TYR A N 1
ATOM 1711 C CA . TYR A 1 215 ? -0.886 -3.689 17.221 1.00 97.38 215 TYR A CA 1
ATOM 1712 C C . TYR A 1 215 ? -1.187 -4.562 18.443 1.00 97.38 215 TYR A C 1
ATOM 1714 O O . TYR A 1 215 ? -2.111 -4.263 19.189 1.00 97.38 215 TYR A O 1
ATOM 1722 N N . ARG A 1 216 ? -0.325 -5.530 18.771 1.00 97.06 216 ARG A N 1
ATOM 1723 C CA . ARG A 1 216 ? -0.476 -6.392 19.962 1.00 97.06 216 ARG A CA 1
ATOM 1724 C C . ARG A 1 216 ? -0.533 -5.624 21.285 1.00 97.06 216 ARG A C 1
ATOM 1726 O O . ARG A 1 216 ? -1.150 -6.092 22.233 1.00 97.06 216 ARG A O 1
ATOM 1733 N N . ARG A 1 217 ? 0.116 -4.456 21.372 1.00 97.38 217 ARG A N 1
ATOM 1734 C CA . ARG A 1 217 ? 0.119 -3.624 22.590 1.00 97.38 217 ARG A CA 1
ATOM 1735 C C . ARG A 1 217 ? -1.060 -2.662 22.678 1.00 97.38 217 ARG A C 1
ATOM 1737 O O . ARG A 1 217 ? -1.452 -2.309 23.783 1.00 97.38 217 ARG A O 1
ATOM 1744 N N . SER A 1 218 ? -1.556 -2.171 21.545 1.00 96.81 218 SER A N 1
ATOM 1745 C CA . SER A 1 218 ? -2.471 -1.019 21.505 1.00 96.81 218 SER A CA 1
ATOM 1746 C C . SER A 1 218 ? -3.782 -1.260 20.760 1.00 96.81 218 SER A C 1
ATOM 1748 O O . SER A 1 218 ? -4.671 -0.417 20.836 1.00 96.81 218 SER A O 1
ATOM 1750 N N . GLY A 1 219 ? -3.895 -2.355 20.007 1.00 95.69 219 GLY A N 1
ATOM 1751 C CA . GLY A 1 219 ? -4.965 -2.590 19.036 1.00 95.69 219 GLY A CA 1
ATOM 1752 C C . GLY A 1 219 ? -4.907 -1.669 17.812 1.00 95.69 219 GLY A C 1
ATOM 1753 O O . GLY A 1 219 ? -5.842 -1.654 17.025 1.00 95.69 219 GLY A O 1
ATOM 1754 N N . LYS A 1 220 ? -3.842 -0.868 17.646 1.00 93.12 220 LYS A N 1
ATOM 1755 C CA . LYS A 1 220 ? -3.685 0.077 16.528 1.00 93.12 220 LYS A CA 1
ATOM 1756 C C . LYS A 1 220 ? -2.581 -0.386 15.584 1.00 93.12 220 LYS A C 1
ATOM 1758 O O . LYS A 1 220 ? -1.443 -0.576 16.019 1.00 93.12 220 LYS A O 1
ATOM 1763 N N . TRP A 1 221 ? -2.910 -0.530 14.303 1.00 91.06 221 TRP A N 1
ATOM 1764 C CA . TRP A 1 221 ? -1.963 -0.922 13.251 1.00 91.06 221 TRP A CA 1
ATOM 1765 C C . TRP A 1 221 ? -1.559 0.248 12.340 1.00 91.06 221 TRP A C 1
ATOM 1767 O O . TRP A 1 221 ? -0.441 0.252 11.832 1.00 91.06 221 TRP A O 1
ATOM 1777 N N . ASN A 1 222 ? -2.418 1.267 12.208 1.00 88.31 222 ASN A N 1
ATOM 1778 C CA . ASN A 1 222 ? -2.132 2.506 11.483 1.00 88.31 222 ASN A CA 1
ATOM 1779 C C . ASN A 1 222 ? -1.127 3.376 12.265 1.00 88.31 222 ASN A C 1
ATOM 1781 O O . ASN A 1 222 ? -1.525 4.250 13.038 1.00 88.31 222 ASN A O 1
ATOM 1785 N N . ILE A 1 223 ? 0.167 3.067 12.155 1.00 88.38 223 ILE A N 1
ATOM 1786 C CA . ILE A 1 223 ? 1.245 3.688 12.951 1.00 88.38 223 ILE A CA 1
ATOM 1787 C C . ILE A 1 223 ? 2.380 4.284 12.111 1.00 88.38 223 ILE A C 1
ATOM 1789 O O . ILE A 1 223 ? 3.371 4.741 12.695 1.00 88.38 223 ILE A O 1
ATOM 1793 N N . LEU A 1 224 ? 2.298 4.166 10.784 1.00 82.88 224 LEU A N 1
ATOM 1794 C CA . LEU A 1 224 ? 3.316 4.667 9.860 1.00 82.88 224 LEU A CA 1
ATOM 1795 C C . LEU A 1 224 ? 3.015 6.077 9.357 1.00 82.88 224 LEU A C 1
ATOM 1797 O O . LEU A 1 224 ? 1.874 6.544 9.541 1.00 82.88 224 LEU A O 1
#

Sequence (224 aa):
MVETCHCDKLLMHGPILRPSATMNNWPRNTLLANSDPRLEHVSHSSMNSETHLQLKQPRGLCASYITLRGQVHERSCSRKVCLLALSSTFPGHHTETTTHPLTSNINTMVKCKILSNTEIEQVLRETYSEKPAERKRALTRLCPCKLLRKVDQVWDRVFEMTDDKSAIVRMQAVHSLADGSPVDLEDKVIEKLEEMWNDEDDKVKKIVRRILNSYRRSGKWNIL

Foldseek 3Di:
DDDDDDPDDDDPDDDPPDPPPPDPPPDPPDDDDPDDDDDDDDDDDDDDDDDDDDDDDDDDDDDDPPPDDDDPPPPDPDPPDPDDDDDDDDDDDDDDDPDDPPDDDPPPPPPLDQDDPVRLVVLLVQCPDPDLVSVLVSLVNLQCVSNVDDDPSSLVSLLVQCPPPDPSSVQSSLLSLQADDDPVCLVVSLVSLVVCCPPPDPVSNVVSVVQNVCCVVPVHNNDD

Radius of gyration: 28.34 Å; chains: 1; bounding box: 67×83×64 Å

pLDDT: mean 71.49, std 25.24, range [30.03, 98.69]